Protein AF-A0A8J7J5Q5-F1 (afdb_monomer)

Structure (mmCIF, N/CA/C/O backbone):
data_AF-A0A8J7J5Q5-F1
#
_entry.id   AF-A0A8J7J5Q5-F1
#
loop_
_atom_site.group_PDB
_atom_site.id
_atom_site.type_symbol
_atom_site.label_atom_id
_atom_site.label_alt_id
_atom_site.label_comp_id
_atom_site.label_asym_id
_atom_site.label_entity_id
_atom_site.label_seq_id
_atom_site.pdbx_PDB_ins_code
_atom_site.Cartn_x
_atom_site.Cartn_y
_atom_site.Cartn_z
_atom_site.occupancy
_atom_site.B_iso_or_equiv
_atom_site.auth_seq_id
_atom_site.auth_comp_id
_atom_site.auth_asym_id
_atom_site.auth_atom_id
_atom_site.pdbx_PDB_model_num
ATOM 1 N N . MET A 1 1 ? 22.802 0.742 -19.203 1.00 22.89 1 MET A N 1
ATOM 2 C CA . MET A 1 1 ? 22.905 -0.016 -20.471 1.00 22.89 1 MET A CA 1
ATOM 3 C C . MET A 1 1 ? 21.677 -0.913 -20.522 1.00 22.89 1 MET A C 1
ATOM 5 O O . MET A 1 1 ? 21.665 -1.915 -19.830 1.00 22.89 1 MET A O 1
ATOM 9 N N . ALA A 1 2 ? 20.599 -0.497 -21.191 1.00 24.12 2 ALA A N 1
ATOM 10 C CA . ALA A 1 2 ? 19.350 -1.263 -21.191 1.00 24.12 2 ALA A CA 1
ATOM 11 C C . ALA A 1 2 ? 19.408 -2.356 -22.270 1.00 24.12 2 ALA A C 1
ATOM 13 O O . ALA A 1 2 ? 19.561 -2.054 -23.455 1.00 24.12 2 ALA A O 1
ATOM 14 N N . THR A 1 3 ? 19.322 -3.622 -21.865 1.00 24.23 3 THR A N 1
ATOM 15 C CA . THR A 1 3 ? 19.151 -4.762 -22.774 1.00 24.23 3 THR A CA 1
ATOM 16 C C . THR A 1 3 ? 17.665 -4.988 -23.032 1.00 24.23 3 THR A C 1
ATOM 18 O O . THR A 1 3 ? 16.901 -5.217 -22.104 1.00 24.23 3 THR A O 1
ATOM 21 N N . LEU A 1 4 ? 17.258 -4.915 -24.301 1.00 33.97 4 LEU A N 1
ATOM 22 C CA . LEU A 1 4 ? 15.885 -5.172 -24.742 1.00 33.97 4 LEU A CA 1
ATOM 23 C C . LEU A 1 4 ? 15.608 -6.682 -24.807 1.00 33.97 4 LEU A C 1
ATOM 25 O O . LEU A 1 4 ? 16.357 -7.417 -25.455 1.00 33.97 4 LEU A O 1
ATOM 29 N N . ASP A 1 5 ? 14.507 -7.119 -24.191 1.00 33.19 5 ASP A N 1
ATOM 30 C CA . ASP A 1 5 ? 13.990 -8.488 -24.278 1.00 33.19 5 ASP A CA 1
ATOM 31 C C . ASP A 1 5 ? 13.453 -8.793 -25.700 1.00 33.19 5 ASP A C 1
ATOM 33 O O . ASP A 1 5 ? 12.502 -8.143 -26.166 1.00 33.19 5 ASP A O 1
ATOM 37 N N . PRO A 1 6 ? 14.008 -9.805 -26.400 1.00 34.19 6 PRO A N 1
ATOM 38 C CA . PRO A 1 6 ? 13.520 -10.268 -27.698 1.00 34.19 6 PRO A CA 1
ATOM 39 C C . PRO A 1 6 ? 12.077 -10.807 -27.699 1.00 34.19 6 PRO A C 1
ATOM 41 O O . PRO A 1 6 ? 11.520 -11.011 -28.783 1.00 34.19 6 PRO A O 1
ATOM 44 N N . ALA A 1 7 ? 11.471 -11.080 -26.537 1.00 31.03 7 ALA A N 1
ATOM 45 C CA . ALA A 1 7 ? 10.138 -11.675 -26.432 1.00 31.03 7 ALA A CA 1
ATOM 46 C C . ALA A 1 7 ? 8.978 -10.664 -26.544 1.00 31.03 7 ALA A C 1
ATOM 48 O O . ALA A 1 7 ? 7.836 -11.073 -26.757 1.00 31.03 7 ALA A O 1
ATOM 49 N N . SER A 1 8 ? 9.248 -9.354 -26.494 1.00 36.88 8 SER A N 1
ATOM 50 C CA . SER A 1 8 ? 8.214 -8.300 -26.465 1.00 36.88 8 SER A CA 1
ATOM 51 C C . SER A 1 8 ? 7.492 -8.029 -27.798 1.00 36.88 8 SER A C 1
ATOM 53 O O . SER A 1 8 ? 6.624 -7.165 -27.870 1.00 36.88 8 SER A O 1
ATOM 55 N N . GLY A 1 9 ? 7.807 -8.741 -28.885 1.00 33.00 9 GLY A N 1
ATOM 56 C CA . GLY A 1 9 ? 7.100 -8.588 -30.166 1.00 33.00 9 GLY A CA 1
ATOM 57 C C . GLY A 1 9 ? 7.318 -7.246 -30.890 1.00 33.00 9 GLY A C 1
ATOM 58 O O . GLY A 1 9 ? 6.876 -7.104 -32.033 1.00 33.00 9 GLY A O 1
ATOM 59 N N . HIS A 1 10 ? 8.051 -6.297 -30.302 1.00 36.88 10 HIS A N 1
ATOM 60 C CA . HIS A 1 10 ? 8.479 -5.068 -30.964 1.00 36.88 10 HIS A CA 1
ATOM 61 C C . HIS A 1 10 ? 9.652 -5.364 -31.910 1.00 36.88 10 HIS A C 1
ATOM 63 O O . HIS A 1 10 ? 10.745 -5.742 -31.497 1.00 36.88 10 HIS A O 1
ATOM 69 N N . ARG A 1 11 ? 9.409 -5.238 -33.221 1.00 39.69 11 ARG A N 1
ATOM 70 C CA . ARG A 1 11 ? 10.346 -5.629 -34.294 1.00 39.69 11 ARG A CA 1
ATOM 71 C C . ARG A 1 11 ? 11.201 -4.481 -34.841 1.00 39.69 11 ARG A C 1
ATOM 73 O O . ARG A 1 11 ? 11.597 -4.545 -36.004 1.00 39.69 11 ARG A O 1
ATOM 80 N N . GLY A 1 12 ? 11.502 -3.462 -34.040 1.00 38.91 12 GLY A N 1
ATOM 81 C CA . GLY A 1 12 ? 12.433 -2.415 -34.454 1.00 38.91 12 GLY A CA 1
ATOM 82 C C . GLY A 1 12 ? 12.690 -1.316 -33.427 1.00 38.91 12 GLY A C 1
ATOM 83 O O . GLY A 1 12 ? 11.961 -1.190 -32.446 1.00 38.91 12 GLY A O 1
ATOM 84 N N . ILE A 1 13 ? 13.748 -0.541 -33.673 1.00 43.88 13 ILE A N 1
ATOM 85 C CA . ILE A 1 13 ? 14.070 0.709 -32.971 1.00 43.88 13 ILE A CA 1
ATOM 86 C C . ILE A 1 13 ? 13.679 1.858 -33.897 1.00 43.88 13 ILE A C 1
ATOM 88 O O . ILE A 1 13 ? 14.229 1.964 -34.989 1.00 43.88 13 ILE A O 1
ATOM 92 N N . ASP A 1 14 ? 12.767 2.725 -33.474 1.00 41.66 14 ASP A N 1
ATOM 93 C CA . ASP A 1 14 ? 12.466 3.956 -34.204 1.00 41.66 14 ASP A CA 1
ATOM 94 C C . ASP A 1 14 ? 13.457 5.051 -33.785 1.00 41.66 14 ASP A C 1
ATOM 96 O O . ASP A 1 14 ? 13.492 5.461 -32.624 1.00 41.66 14 ASP A O 1
ATOM 100 N N . LEU A 1 15 ? 14.283 5.512 -34.727 1.00 46.00 15 LEU A N 1
ATOM 101 C CA . LEU A 1 15 ? 15.181 6.653 -34.553 1.00 46.00 15 LEU A CA 1
ATOM 102 C C . LEU A 1 15 ? 14.530 7.918 -35.122 1.00 46.00 15 LEU A C 1
ATOM 104 O O . LEU A 1 15 ? 14.090 7.954 -36.277 1.00 46.00 15 LEU A O 1
ATOM 108 N N . LEU A 1 16 ? 14.493 8.976 -34.313 1.00 41.28 16 LEU A 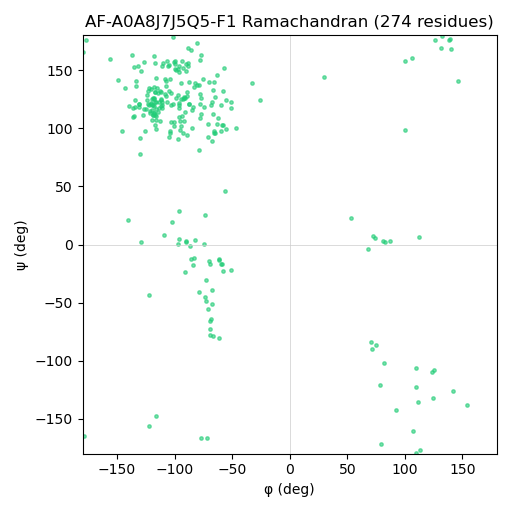N 1
ATOM 109 C CA . LEU A 1 16 ? 14.003 10.296 -34.697 1.00 41.28 16 LEU A CA 1
ATOM 110 C C . LEU A 1 16 ? 15.165 11.294 -34.681 1.00 41.28 16 LEU A C 1
ATOM 112 O O . LEU A 1 16 ? 15.759 11.543 -33.638 1.00 41.28 16 LEU A O 1
ATOM 116 N N . PHE A 1 17 ? 15.478 11.863 -35.846 1.00 43.94 17 PHE A N 1
ATOM 117 C CA . PHE A 1 17 ? 16.541 12.856 -36.005 1.00 43.94 17 PHE A CA 1
ATOM 118 C C . PHE A 1 17 ? 15.998 14.268 -35.752 1.00 43.94 17 PHE A C 1
ATOM 120 O O . PHE A 1 17 ? 15.077 14.719 -36.449 1.00 43.94 17 PHE A O 1
ATOM 127 N N . LEU A 1 18 ? 16.573 14.964 -34.770 1.00 39.50 18 LEU A N 1
ATOM 128 C CA . LEU A 1 18 ? 16.289 16.366 -34.460 1.00 39.50 18 LEU A CA 1
ATOM 129 C C . LEU A 1 18 ? 17.494 17.256 -34.796 1.00 39.50 18 LEU A C 1
ATOM 131 O O . LEU A 1 18 ? 18.632 16.792 -34.797 1.00 39.50 18 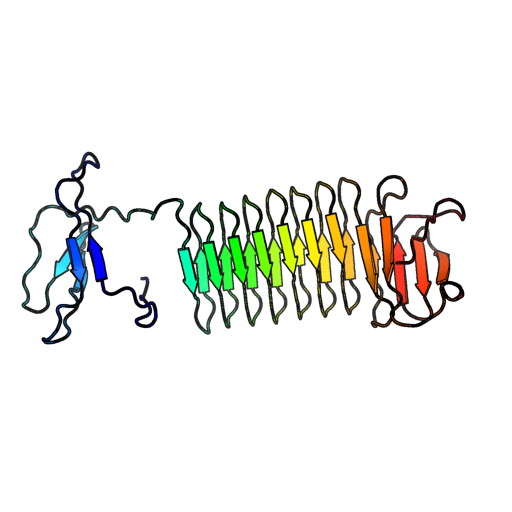LEU A O 1
ATOM 135 N N . GLY A 1 19 ? 17.230 18.528 -35.093 1.00 33.44 19 GLY A N 1
ATOM 136 C CA . GLY A 1 19 ? 18.247 19.573 -35.198 1.00 33.44 19 GLY A CA 1
ATOM 137 C C . GLY A 1 19 ? 18.637 20.101 -33.818 1.00 33.44 19 GLY A C 1
ATOM 138 O O . GLY A 1 19 ? 17.996 19.772 -32.821 1.00 33.44 19 GLY A O 1
ATOM 139 N N . GLU A 1 20 ? 19.659 20.958 -33.758 1.00 37.31 20 GLU A N 1
ATOM 140 C CA . GLU A 1 20 ? 20.112 21.605 -32.508 1.00 37.31 20 GLU A CA 1
ATOM 141 C C . GLU A 1 20 ? 19.025 22.466 -31.832 1.00 37.31 20 GLU A C 1
ATOM 143 O O . GLU A 1 20 ? 19.130 22.807 -30.658 1.00 37.31 20 GLU A O 1
ATOM 148 N N . ASP A 1 21 ? 17.969 22.806 -32.570 1.00 40.88 21 ASP A N 1
ATOM 149 C CA . ASP A 1 21 ? 16.778 23.529 -32.126 1.00 40.88 21 ASP A CA 1
ATOM 150 C C . ASP A 1 21 ? 15.647 22.610 -31.620 1.00 40.88 21 ASP A C 1
ATOM 152 O O . ASP A 1 21 ? 14.562 23.087 -31.286 1.00 40.88 21 ASP A O 1
ATOM 156 N N . GLY A 1 22 ? 15.869 21.292 -31.591 1.00 37.94 22 GLY A N 1
ATOM 157 C CA . GLY A 1 22 ? 14.860 20.294 -31.235 1.00 37.94 22 GLY A CA 1
ATOM 158 C C . GLY A 1 22 ? 13.800 20.065 -32.320 1.00 37.94 22 GLY A C 1
ATOM 159 O O . GLY A 1 22 ? 12.844 19.319 -32.099 1.00 37.94 22 GLY A O 1
ATOM 160 N N . VAL A 1 23 ? 13.942 20.674 -33.504 1.00 39.66 23 VAL A N 1
ATOM 161 C CA . VAL A 1 23 ? 12.995 20.506 -34.612 1.00 39.66 23 VAL A CA 1
ATOM 162 C C . VAL A 1 23 ? 13.324 19.235 -35.382 1.00 39.66 23 VAL A C 1
ATOM 164 O O . VAL A 1 23 ? 14.476 18.951 -35.699 1.00 39.66 23 VAL A O 1
ATOM 167 N N . ARG A 1 24 ? 12.293 18.457 -35.718 1.00 42.03 24 ARG A N 1
ATOM 168 C CA . ARG A 1 24 ? 12.410 17.234 -36.517 1.00 42.03 24 ARG A CA 1
ATOM 169 C C . ARG A 1 24 ? 12.995 17.530 -37.897 1.00 42.03 24 ARG A C 1
ATOM 171 O O . ARG A 1 24 ? 12.368 18.220 -38.696 1.00 42.03 24 ARG A O 1
ATOM 178 N N . GLN A 1 25 ? 14.136 16.917 -38.200 1.00 40.53 25 GLN A N 1
ATOM 179 C CA . GLN A 1 25 ? 14.860 17.127 -39.460 1.00 40.53 25 GLN A CA 1
ATOM 180 C C . GLN A 1 25 ? 14.560 16.059 -40.521 1.00 40.53 25 GLN A C 1
ATOM 182 O O . GLN A 1 25 ? 15.088 16.111 -41.628 1.00 40.53 25 GLN A O 1
ATOM 187 N N . GLY A 1 26 ? 13.696 15.083 -40.228 1.00 43.06 26 GLY A N 1
ATOM 188 C CA . GLY A 1 26 ? 13.361 14.049 -41.203 1.00 43.06 26 GLY A CA 1
ATOM 189 C C . GLY A 1 26 ? 12.313 13.038 -40.744 1.00 43.06 26 GLY A C 1
ATOM 190 O O . GLY A 1 26 ? 11.835 13.098 -39.608 1.00 43.06 26 GLY A O 1
ATOM 191 N N . PRO A 1 27 ? 11.910 12.108 -41.631 1.00 34.31 27 PRO A N 1
ATOM 192 C CA . PRO A 1 27 ? 11.012 11.013 -41.282 1.00 34.31 27 PRO A CA 1
ATOM 193 C C . PRO A 1 27 ? 11.572 10.166 -40.124 1.00 34.31 27 PRO A C 1
ATOM 195 O O . PRO A 1 27 ? 12.784 10.083 -39.950 1.00 34.31 27 PRO A O 1
ATOM 198 N N . VAL A 1 28 ? 10.687 9.538 -39.336 1.00 39.25 28 VAL A N 1
ATOM 199 C CA . VAL A 1 28 ? 11.111 8.547 -38.328 1.00 39.25 28 VAL A CA 1
ATOM 200 C C . VAL A 1 28 ? 11.714 7.372 -39.092 1.00 39.25 28 VAL A C 1
ATOM 202 O O . VAL A 1 28 ? 11.075 6.868 -40.020 1.00 39.25 28 VAL A O 1
ATOM 205 N N . GLN A 1 29 ? 12.931 6.964 -38.742 1.00 43.09 29 GLN A N 1
ATOM 206 C CA . GLN A 1 29 ? 13.553 5.782 -39.326 1.00 43.09 29 GLN A CA 1
ATOM 207 C C . GLN A 1 29 ? 13.321 4.588 -38.414 1.00 43.09 29 GLN A C 1
ATOM 209 O O . GLN A 1 29 ? 13.902 4.496 -37.337 1.00 43.09 29 GLN A O 1
ATOM 214 N N . SER A 1 30 ? 12.487 3.661 -38.872 1.00 38.53 30 SER A N 1
ATOM 215 C CA . SER A 1 30 ? 12.325 2.366 -38.232 1.00 38.53 30 SER A CA 1
ATOM 216 C C . SER A 1 30 ? 13.500 1.464 -38.598 1.00 38.53 30 SER A C 1
ATOM 218 O O . SER A 1 30 ? 13.628 0.983 -39.725 1.00 38.53 30 SER A O 1
ATOM 220 N N . ILE A 1 31 ? 14.378 1.202 -37.634 1.00 45.47 31 ILE A N 1
ATOM 221 C CA . ILE A 1 31 ? 15.359 0.122 -37.726 1.00 45.47 31 ILE A CA 1
ATOM 222 C C . ILE A 1 31 ? 14.617 -1.171 -37.405 1.00 45.47 31 ILE A C 1
ATOM 224 O O . ILE A 1 31 ? 14.620 -1.650 -36.273 1.00 45.47 31 ILE A O 1
ATOM 228 N N . GLY A 1 32 ? 13.918 -1.699 -38.408 1.00 36.19 32 GLY A N 1
ATOM 229 C CA . GLY A 1 32 ? 13.239 -2.986 -38.347 1.00 36.19 32 GLY A CA 1
ATOM 230 C C . GLY A 1 32 ? 14.074 -4.120 -38.936 1.00 36.19 32 GLY A C 1
ATOM 231 O O . GLY A 1 32 ? 14.831 -3.930 -39.889 1.00 36.19 32 GLY A O 1
ATOM 232 N N . ALA A 1 33 ? 13.908 -5.329 -38.395 1.00 38.28 33 ALA A N 1
ATOM 233 C CA . ALA A 1 33 ? 14.487 -6.539 -38.972 1.00 38.28 33 ALA A CA 1
ATOM 234 C C . ALA A 1 33 ? 13.918 -6.778 -40.383 1.00 38.28 33 ALA A C 1
ATOM 236 O O . ALA A 1 33 ? 12.755 -7.159 -40.539 1.00 38.28 33 ALA A O 1
ATOM 237 N N . GLY A 1 34 ? 14.740 -6.574 -41.415 1.00 33.84 34 GLY A N 1
ATOM 238 C CA . GLY A 1 34 ? 14.409 -6.972 -42.780 1.00 33.84 34 GLY A CA 1
ATOM 239 C C . GLY A 1 34 ? 14.130 -8.475 -42.846 1.00 33.84 34 GLY A C 1
ATOM 240 O O . GLY A 1 34 ? 14.872 -9.290 -42.294 1.00 33.84 34 GLY A O 1
ATOM 241 N N . ALA A 1 35 ? 13.032 -8.855 -43.497 1.00 35.34 35 ALA A N 1
ATOM 242 C CA . ALA A 1 35 ? 12.675 -10.250 -43.701 1.00 35.34 35 ALA A CA 1
ATOM 243 C C . ALA A 1 35 ? 13.706 -10.931 -44.621 1.00 35.34 35 ALA A C 1
ATOM 245 O O . ALA A 1 35 ? 13.622 -10.833 -45.840 1.00 35.34 35 ALA A O 1
ATOM 246 N N . GLY A 1 36 ? 14.662 -11.640 -44.018 1.00 39.41 36 GLY A N 1
ATOM 247 C CA . GLY A 1 36 ? 15.577 -12.550 -44.708 1.00 39.41 36 GLY A CA 1
ATOM 248 C C . GLY A 1 36 ? 16.960 -11.960 -44.986 1.00 39.41 36 GLY A C 1
ATOM 249 O O . GLY A 1 36 ? 17.171 -11.284 -45.984 1.00 39.41 36 GLY A O 1
ATOM 250 N N . GLY A 1 37 ? 17.928 -12.285 -44.129 1.00 33.66 37 GLY A N 1
ATOM 251 C CA . GLY A 1 37 ? 19.346 -11.963 -44.321 1.00 33.66 37 GLY A CA 1
ATOM 252 C C . GLY A 1 37 ? 20.038 -11.677 -42.991 1.00 33.66 37 GLY A C 1
ATOM 253 O O . GLY A 1 37 ? 19.419 -11.125 -42.095 1.00 33.66 37 GLY A O 1
ATOM 254 N N . SER A 1 38 ? 21.282 -12.140 -42.850 1.00 37.72 38 SER A N 1
ATOM 255 C CA . SER A 1 38 ? 22.125 -12.173 -41.641 1.00 37.72 38 SER A CA 1
ATOM 256 C C . SER A 1 38 ? 21.833 -11.111 -40.565 1.00 37.72 38 SER A C 1
ATOM 258 O O . SER A 1 38 ? 21.866 -9.912 -40.824 1.00 37.72 38 SER A O 1
ATOM 260 N N . ARG A 1 39 ? 21.581 -11.580 -39.334 1.00 43.44 39 ARG A N 1
ATOM 261 C CA . ARG A 1 39 ? 21.299 -10.758 -38.149 1.00 43.44 39 ARG A CA 1
ATOM 262 C C . ARG A 1 39 ? 22.535 -9.962 -37.756 1.00 43.44 39 ARG A C 1
ATOM 264 O O . ARG A 1 39 ? 23.509 -10.536 -37.278 1.00 43.44 39 ARG A O 1
ATOM 271 N N . SER A 1 40 ? 22.445 -8.657 -37.915 1.00 45.50 40 SER A N 1
ATOM 272 C CA . SER A 1 40 ? 23.531 -7.741 -37.638 1.00 45.50 40 SER A CA 1
ATOM 273 C C . SER A 1 40 ? 22.941 -6.451 -37.094 1.00 45.50 40 SER A C 1
ATOM 275 O O . SER A 1 40 ? 22.427 -5.631 -37.851 1.00 45.50 40 SER A O 1
ATOM 277 N N . PHE A 1 41 ? 22.941 -6.311 -35.771 1.00 46.41 41 PHE A N 1
ATOM 278 C CA . PHE A 1 41 ? 22.526 -5.073 -35.122 1.00 46.41 41 PHE A CA 1
ATOM 279 C C . PHE A 1 41 ? 23.679 -4.067 -35.213 1.00 46.41 41 PHE A C 1
ATOM 281 O O . PHE A 1 41 ? 24.829 -4.471 -35.021 1.00 46.41 41 PHE A O 1
ATOM 288 N N . PRO A 1 42 ? 23.418 -2.789 -35.524 1.00 51.31 42 PRO A N 1
ATOM 289 C CA . PRO A 1 42 ? 24.457 -1.778 -35.433 1.00 51.31 42 PRO A CA 1
ATOM 290 C C . PRO A 1 42 ? 24.923 -1.628 -33.978 1.00 51.31 42 PRO A C 1
ATOM 292 O O . PRO A 1 42 ? 24.128 -1.754 -33.044 1.00 51.31 42 PRO A O 1
ATOM 295 N N . THR A 1 43 ? 26.207 -1.342 -33.788 1.00 50.81 43 THR A N 1
ATOM 296 C CA . THR A 1 43 ? 26.782 -1.053 -32.471 1.00 50.81 43 THR A CA 1
ATOM 297 C C . THR A 1 43 ? 26.740 0.452 -32.235 1.00 50.81 43 THR A C 1
ATOM 299 O O . THR A 1 43 ? 27.234 1.218 -33.064 1.00 50.81 43 THR A O 1
ATOM 302 N N . LEU A 1 44 ? 26.163 0.871 -31.108 1.00 52.31 44 LEU A N 1
ATOM 303 C CA . LEU A 1 44 ? 26.208 2.250 -30.628 1.00 52.31 44 LEU A CA 1
ATOM 304 C C . LEU A 1 44 ? 27.372 2.391 -29.641 1.00 52.31 44 LEU A C 1
ATOM 306 O O . LEU A 1 44 ? 27.445 1.633 -28.674 1.00 52.31 44 LEU A O 1
ATOM 310 N N . ALA A 1 45 ? 28.276 3.337 -29.883 1.00 50.16 45 ALA A N 1
ATOM 311 C CA . ALA A 1 45 ? 29.410 3.619 -29.005 1.00 50.16 45 ALA A CA 1
ATOM 312 C C . ALA A 1 45 ? 29.551 5.124 -28.766 1.00 50.16 45 ALA A C 1
ATOM 314 O O . ALA A 1 45 ? 29.380 5.916 -29.689 1.00 50.16 45 ALA A O 1
ATOM 315 N N . GLU A 1 46 ? 29.889 5.513 -27.541 1.00 46.75 46 GLU A N 1
ATOM 316 C CA . GLU A 1 46 ? 30.231 6.892 -27.191 1.00 46.75 46 GLU A CA 1
ATOM 317 C C . GLU A 1 46 ? 31.743 7.103 -27.376 1.00 46.75 46 GLU A C 1
ATOM 319 O O . GLU A 1 46 ? 32.560 6.308 -26.901 1.00 46.75 46 GLU A O 1
ATOM 324 N N . ARG A 1 47 ? 32.129 8.144 -28.118 1.00 56.94 47 ARG A N 1
ATOM 325 C CA . ARG A 1 47 ? 33.523 8.577 -28.275 1.00 56.94 47 ARG A CA 1
ATOM 326 C C . ARG A 1 47 ? 33.976 9.331 -27.021 1.00 56.94 47 ARG A C 1
ATOM 328 O O . ARG A 1 47 ? 33.176 9.825 -26.238 1.00 56.94 47 ARG A O 1
ATOM 335 N N . ALA A 1 48 ? 35.290 9.476 -26.855 1.00 47.34 48 ALA A N 1
ATOM 336 C CA . ALA A 1 48 ? 35.883 10.190 -25.717 1.00 47.34 48 ALA A CA 1
ATOM 337 C C . ALA A 1 48 ? 35.495 11.684 -25.627 1.00 47.34 48 ALA A C 1
ATOM 339 O O . ALA A 1 48 ? 35.763 12.323 -24.613 1.00 47.34 48 ALA A O 1
ATOM 340 N N . ASP A 1 49 ? 34.897 12.241 -26.682 1.00 52.19 49 ASP A N 1
ATOM 341 C CA . ASP A 1 49 ? 34.374 13.607 -26.759 1.00 52.19 49 ASP A CA 1
ATOM 342 C C . ASP A 1 49 ? 32.861 13.704 -26.461 1.00 52.19 49 ASP A C 1
ATOM 344 O O . ASP A 1 49 ? 32.290 14.787 -26.575 1.00 52.19 49 ASP A O 1
ATOM 348 N N . GLY A 1 50 ? 32.216 12.595 -26.079 1.00 42.75 50 GLY A N 1
ATOM 349 C CA . GLY A 1 50 ? 30.785 12.521 -25.770 1.00 42.75 50 GLY A CA 1
ATOM 350 C C . GLY A 1 50 ? 29.874 12.355 -26.990 1.00 42.75 50 GLY A C 1
ATOM 351 O O . GLY A 1 50 ? 28.653 12.324 -26.839 1.00 42.75 50 GLY A O 1
ATOM 352 N N . THR A 1 51 ? 30.418 12.243 -28.209 1.00 52.50 51 THR A N 1
ATOM 353 C CA . THR A 1 51 ? 29.597 11.978 -29.401 1.00 52.50 51 THR A CA 1
ATOM 354 C C . THR A 1 51 ? 29.238 10.500 -29.532 1.00 52.50 51 THR A C 1
ATOM 356 O O . THR A 1 51 ? 30.071 9.611 -29.348 1.00 52.50 51 THR A O 1
ATOM 359 N N . LEU A 1 52 ? 27.984 10.226 -29.891 1.00 51.91 52 LEU A N 1
ATOM 360 C CA . LEU A 1 52 ? 27.488 8.875 -30.139 1.00 51.91 52 LEU A CA 1
ATOM 361 C C . LEU A 1 52 ? 27.682 8.486 -31.608 1.00 51.91 52 LEU A C 1
ATOM 363 O O . LEU A 1 52 ? 27.315 9.225 -32.519 1.00 51.91 52 LEU A O 1
ATOM 367 N N . VAL A 1 53 ? 28.241 7.297 -31.832 1.00 57.81 53 VAL A N 1
ATOM 368 C CA . VAL A 1 53 ? 28.570 6.751 -33.151 1.00 57.81 53 VAL A CA 1
ATOM 369 C C . VAL A 1 53 ? 27.804 5.463 -33.375 1.00 57.81 53 VAL A C 1
ATOM 371 O O . VAL A 1 53 ? 27.921 4.513 -32.597 1.00 57.81 53 VAL A O 1
ATOM 374 N N . LEU A 1 54 ? 27.065 5.415 -34.480 1.00 57.69 54 LEU A N 1
ATOM 375 C CA . LEU A 1 54 ? 26.398 4.208 -34.944 1.00 57.69 54 LEU A CA 1
ATOM 376 C C . LEU A 1 54 ? 27.274 3.514 -35.998 1.00 57.69 54 LEU A C 1
ATOM 378 O O . LEU A 1 54 ? 27.541 4.087 -37.056 1.0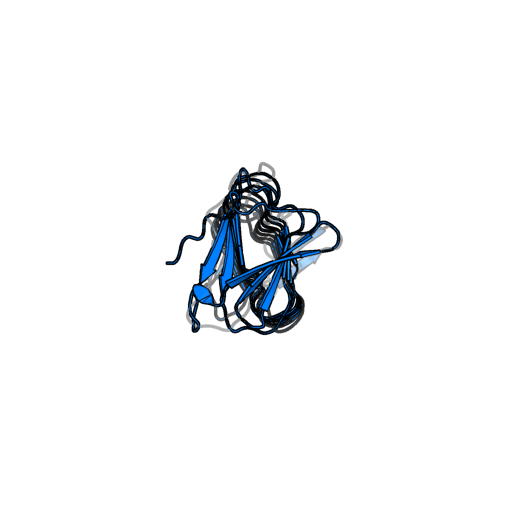0 57.69 54 LEU A O 1
ATOM 382 N N . THR A 1 55 ? 27.716 2.288 -35.710 1.00 57.53 55 THR A N 1
ATOM 383 C CA . THR A 1 55 ? 28.524 1.471 -36.632 1.00 57.53 55 THR A CA 1
ATOM 384 C C . THR A 1 55 ? 27.711 0.283 -37.126 1.00 57.53 55 THR A C 1
ATOM 386 O O . THR A 1 55 ? 27.280 -0.554 -36.331 1.00 57.53 55 THR A O 1
ATOM 389 N N . TYR A 1 56 ? 27.511 0.185 -38.437 1.00 58.88 56 TYR A N 1
ATOM 390 C CA . TYR A 1 56 ? 26.886 -0.975 -39.066 1.00 58.88 56 TYR A CA 1
ATOM 391 C C . TYR A 1 56 ? 27.884 -2.131 -39.170 1.00 58.88 56 TYR A C 1
ATOM 393 O O . TYR A 1 56 ? 29.100 -1.954 -39.138 1.00 58.88 56 TYR A O 1
ATOM 401 N N . THR A 1 57 ? 27.383 -3.356 -39.314 1.00 51.78 57 THR A N 1
ATOM 402 C CA . THR A 1 57 ? 28.247 -4.549 -39.338 1.00 51.78 57 THR A CA 1
ATOM 403 C C . THR A 1 57 ? 29.117 -4.683 -40.580 1.00 51.78 57 THR A C 1
ATOM 405 O O . THR A 1 57 ? 30.034 -5.497 -40.589 1.00 51.78 57 THR A O 1
ATOM 408 N N . ASP A 1 58 ? 28.833 -3.916 -41.629 1.00 58.16 58 ASP A N 1
ATOM 409 C CA . ASP A 1 58 ? 29.721 -3.773 -42.785 1.00 58.16 58 ASP A CA 1
ATOM 410 C C . ASP A 1 58 ? 30.850 -2.750 -42.543 1.00 58.16 58 ASP A C 1
ATOM 412 O O . ASP A 1 58 ? 31.655 -2.492 -43.436 1.00 58.16 58 ASP A O 1
ATOM 416 N N . GLY A 1 59 ? 30.932 -2.191 -41.329 1.00 51.84 59 GLY A N 1
ATOM 417 C CA . GLY A 1 59 ? 31.919 -1.195 -40.928 1.00 51.84 59 GLY A CA 1
ATOM 418 C C . GLY A 1 59 ? 31.572 0.226 -41.362 1.00 51.84 59 GLY A C 1
ATOM 419 O O . GLY A 1 59 ? 32.369 1.132 -41.117 1.00 51.84 59 GLY A O 1
ATOM 420 N N . THR A 1 60 ? 30.415 0.449 -41.993 1.00 56.19 60 THR A N 1
ATOM 421 C CA . THR A 1 60 ? 29.968 1.805 -42.316 1.00 56.19 60 THR A CA 1
ATOM 422 C C . THR A 1 60 ? 29.580 2.550 -41.040 1.00 56.19 60 THR A C 1
ATOM 424 O O . THR A 1 60 ? 28.991 1.990 -40.113 1.00 56.19 60 THR A O 1
ATOM 427 N N . VAL A 1 61 ? 29.948 3.827 -40.978 1.00 56.19 61 VAL A N 1
ATOM 428 C CA . VAL A 1 61 ? 29.624 4.730 -39.871 1.00 56.19 61 VAL A CA 1
ATOM 429 C C . VAL A 1 61 ? 28.573 5.712 -40.375 1.00 56.19 61 VAL A C 1
ATOM 431 O O . VAL A 1 61 ? 28.741 6.283 -41.454 1.00 56.19 61 VAL A O 1
ATOM 434 N N . ALA A 1 62 ? 27.473 5.872 -39.635 1.00 54.38 62 ALA A N 1
ATOM 435 C CA . ALA A 1 62 ? 26.473 6.888 -39.957 1.00 54.38 62 ALA A CA 1
ATOM 436 C C . ALA A 1 62 ? 27.077 8.294 -39.763 1.00 54.38 62 ALA A C 1
ATOM 438 O O . ALA A 1 62 ? 27.744 8.534 -38.763 1.00 54.38 62 ALA A O 1
ATOM 439 N N . ASP A 1 63 ? 26.855 9.161 -40.754 1.00 49.59 63 ASP A N 1
ATOM 440 C CA . ASP A 1 63 ? 27.499 10.459 -41.022 1.00 49.59 63 ASP A CA 1
ATOM 441 C C . ASP A 1 63 ? 27.949 11.296 -39.803 1.00 49.59 63 ASP A C 1
ATOM 443 O O . ASP A 1 63 ? 27.217 11.455 -38.828 1.00 49.59 63 ASP A O 1
ATOM 447 N N . GLU A 1 64 ? 29.135 11.909 -39.919 1.00 43.94 64 GLU A N 1
ATOM 448 C CA . GLU A 1 64 ? 29.913 12.591 -38.863 1.00 43.94 64 GLU A CA 1
ATOM 449 C C . GLU A 1 64 ? 29.364 13.960 -38.398 1.00 43.94 64 GLU A C 1
ATOM 451 O O . GLU A 1 64 ? 30.108 14.805 -37.894 1.00 43.94 64 GLU A O 1
ATOM 456 N N . ASN A 1 65 ? 28.062 14.207 -38.538 1.00 41.34 65 ASN A N 1
ATOM 457 C CA . ASN A 1 65 ? 27.435 15.294 -37.786 1.00 41.34 65 ASN A CA 1
ATOM 458 C C . ASN A 1 65 ? 27.268 14.838 -36.333 1.00 41.34 65 ASN A C 1
ATOM 460 O O . ASN A 1 65 ? 26.952 13.665 -36.130 1.00 41.34 65 ASN A O 1
ATOM 464 N N . PRO A 1 66 ? 27.453 15.707 -35.320 1.00 40.06 66 PRO A N 1
ATOM 465 C CA . PRO A 1 66 ? 27.199 15.332 -33.937 1.00 40.06 66 PRO A CA 1
ATOM 466 C C . PRO A 1 66 ? 25.732 14.917 -33.823 1.00 40.06 66 PRO A C 1
ATOM 468 O O . PRO A 1 66 ? 24.829 15.749 -33.750 1.00 40.06 66 PRO A O 1
ATOM 471 N N . LEU A 1 67 ? 25.491 13.608 -33.873 1.00 40.47 67 LEU A N 1
ATOM 472 C CA . LEU A 1 67 ? 24.203 13.013 -33.595 1.00 40.47 67 LEU A CA 1
ATOM 473 C C . LEU A 1 67 ? 23.943 13.313 -32.123 1.00 40.47 67 LEU A C 1
ATOM 475 O O . LEU A 1 67 ? 24.420 12.602 -31.240 1.00 40.47 67 LEU A O 1
ATOM 479 N N . GLN A 1 68 ? 23.205 14.387 -31.847 1.00 40.12 68 GLN A N 1
ATOM 480 C CA . GLN A 1 68 ? 22.510 14.491 -30.579 1.00 40.12 68 GLN A CA 1
ATOM 481 C C . GLN A 1 68 ? 21.467 13.380 -30.603 1.00 40.12 68 GLN A C 1
ATOM 483 O O . GLN A 1 68 ? 20.385 13.516 -31.175 1.00 40.12 68 GLN A O 1
ATOM 488 N N . VAL A 1 69 ? 21.815 12.238 -30.016 1.00 38.25 69 VAL A N 1
ATOM 489 C CA . VAL A 1 69 ? 20.799 11.314 -29.537 1.00 38.25 69 VAL A CA 1
ATOM 490 C C . VAL A 1 69 ? 20.137 12.053 -28.386 1.00 38.25 69 VAL A C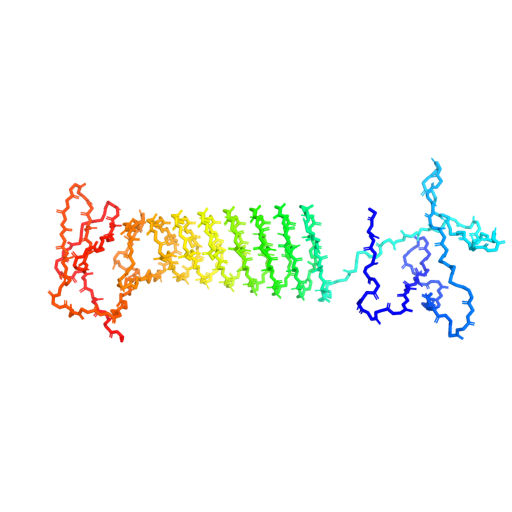 1
ATOM 492 O O . VAL A 1 69 ? 20.564 11.969 -27.238 1.00 38.25 69 VAL A O 1
ATOM 495 N N . ALA A 1 70 ? 19.107 12.832 -28.706 1.00 34.72 70 ALA A N 1
ATOM 496 C CA . ALA A 1 70 ? 18.079 13.091 -27.729 1.00 34.72 70 ALA A CA 1
ATOM 497 C C . ALA A 1 70 ? 17.547 11.703 -27.373 1.00 34.72 70 ALA A C 1
ATOM 499 O O . ALA A 1 70 ? 16.836 11.071 -28.161 1.00 34.72 70 ALA A O 1
ATOM 500 N N . PHE A 1 71 ? 17.953 11.187 -26.214 1.00 36.31 71 PHE A N 1
ATOM 501 C CA . PHE A 1 71 ? 17.104 10.250 -25.512 1.00 36.31 71 PHE A CA 1
ATOM 502 C C . PHE A 1 71 ? 15.801 11.017 -25.354 1.00 36.31 71 PHE A C 1
ATOM 504 O O . PHE A 1 71 ? 15.705 11.932 -24.541 1.00 36.31 71 PHE A O 1
ATOM 511 N N . PHE A 1 72 ? 14.835 10.743 -26.228 1.00 36.44 72 PHE A N 1
ATOM 512 C CA . PHE A 1 72 ? 13.469 11.086 -25.917 1.00 36.44 72 PHE A CA 1
ATOM 513 C C . PHE A 1 72 ? 13.223 10.332 -24.623 1.00 36.44 72 PHE A C 1
ATOM 515 O O . PHE A 1 72 ? 13.099 9.105 -24.645 1.00 36.44 72 PHE A O 1
ATOM 522 N N . GLU A 1 73 ? 13.247 11.050 -23.500 1.00 41.38 73 GLU A N 1
ATOM 523 C CA . GLU A 1 73 ? 12.448 10.678 -22.348 1.00 41.38 73 GLU A CA 1
ATOM 524 C C . GLU A 1 73 ? 11.083 10.401 -22.961 1.00 41.38 73 GLU A C 1
ATOM 526 O O . GLU A 1 73 ? 10.426 11.315 -23.469 1.00 41.38 73 GLU A O 1
ATOM 531 N N . ARG A 1 74 ? 10.769 9.117 -23.169 1.00 47.44 74 ARG A N 1
ATOM 532 C CA . ARG A 1 74 ? 9.523 8.739 -23.813 1.00 47.44 74 ARG A CA 1
ATOM 533 C C . ARG A 1 74 ? 8.468 9.240 -22.852 1.00 47.44 74 ARG A C 1
ATOM 535 O O . ARG A 1 74 ? 8.372 8.711 -21.757 1.00 47.44 74 ARG A O 1
ATOM 542 N N . THR A 1 75 ? 7.874 10.362 -23.256 1.00 49.53 75 THR A N 1
ATOM 543 C CA . THR A 1 75 ? 6.468 10.759 -23.241 1.00 49.53 75 THR A CA 1
ATOM 544 C C . THR A 1 75 ? 5.641 10.153 -22.123 1.00 49.53 75 THR A C 1
ATOM 546 O O . THR A 1 75 ? 5.780 8.976 -21.850 1.00 49.53 75 THR A O 1
ATOM 549 N N . ASP A 1 76 ? 4.693 10.920 -21.598 1.00 56.47 76 ASP A N 1
ATOM 550 C CA . ASP A 1 76 ? 3.617 10.527 -20.672 1.00 56.47 76 ASP A CA 1
ATOM 551 C C . ASP A 1 76 ? 2.711 9.370 -21.204 1.00 56.47 76 ASP A C 1
ATOM 553 O O . ASP A 1 76 ? 1.484 9.458 -21.211 1.00 56.47 76 ASP A O 1
ATOM 557 N N . ILE A 1 77 ? 3.292 8.300 -21.751 1.00 62.28 77 ILE A N 1
ATOM 558 C CA . ILE A 1 77 ? 2.656 7.134 -22.353 1.00 62.28 77 ILE A CA 1
ATOM 559 C C . ILE A 1 77 ? 2.826 5.953 -21.415 1.00 62.28 77 ILE A C 1
ATOM 561 O O . ILE A 1 77 ? 3.897 5.738 -20.865 1.00 62.28 77 ILE A O 1
ATOM 565 N N . ALA A 1 78 ? 1.773 5.153 -21.324 1.00 64.44 78 ALA A N 1
ATOM 566 C CA . ALA A 1 78 ? 1.791 3.865 -20.656 1.00 64.44 78 ALA A CA 1
ATOM 567 C C . ALA A 1 78 ? 2.894 2.946 -21.211 1.00 64.44 78 ALA A C 1
ATOM 569 O O . ALA A 1 78 ? 2.899 2.643 -22.412 1.00 64.44 78 ALA A O 1
ATOM 570 N N . ASN A 1 79 ? 3.777 2.449 -20.348 1.00 69.62 79 ASN A N 1
ATOM 571 C CA . ASN A 1 79 ? 4.794 1.454 -20.672 1.00 69.62 79 ASN A CA 1
ATOM 572 C C . ASN A 1 79 ? 4.594 0.168 -19.878 1.00 69.62 79 ASN A C 1
ATOM 574 O O . ASN A 1 79 ? 3.912 0.110 -18.861 1.00 69.62 79 ASN A O 1
ATOM 578 N N . LYS A 1 80 ? 5.236 -0.894 -20.365 1.00 84.00 80 LYS A N 1
ATOM 579 C CA . LYS A 1 80 ? 5.406 -2.133 -19.618 1.00 84.00 80 LYS A CA 1
ATOM 580 C C . LYS A 1 80 ? 6.889 -2.366 -19.361 1.00 84.00 80 LYS A C 1
ATOM 582 O O . LYS A 1 80 ? 7.636 -2.561 -20.321 1.00 84.00 80 LYS A O 1
ATOM 587 N N . LEU A 1 81 ? 7.287 -2.378 -18.095 1.00 78.44 81 LEU A N 1
ATOM 588 C CA . LEU A 1 81 ? 8.637 -2.712 -17.646 1.00 78.44 81 LEU A CA 1
ATOM 589 C C . LEU A 1 81 ? 8.613 -4.083 -16.965 1.00 78.44 81 LEU A C 1
ATOM 591 O O . LEU A 1 81 ? 7.640 -4.454 -16.307 1.00 78.44 81 LEU A O 1
ATOM 595 N N . VAL A 1 82 ? 9.666 -4.863 -17.185 1.00 83.31 82 VAL A N 1
ATOM 596 C CA . VAL A 1 82 ? 9.807 -6.217 -16.648 1.00 83.31 82 VAL A CA 1
ATOM 597 C C . VAL A 1 82 ? 11.253 -6.384 -16.198 1.00 83.31 82 VAL A C 1
ATOM 599 O O . VAL A 1 82 ? 12.157 -6.229 -17.023 1.00 83.31 82 VAL A O 1
ATOM 602 N N . GLY A 1 83 ? 11.438 -6.650 -14.910 1.00 78.31 83 GLY A N 1
ATOM 603 C CA . GLY A 1 83 ? 12.699 -6.998 -14.279 1.00 78.31 83 GLY A CA 1
ATOM 604 C C . GLY A 1 83 ? 13.103 -8.442 -14.554 1.00 78.31 83 GLY A C 1
ATOM 605 O O . GLY A 1 83 ? 12.600 -9.116 -15.463 1.00 78.31 83 GLY A O 1
ATOM 606 N N . SER A 1 84 ? 14.080 -8.898 -13.799 1.00 76.38 84 SER A N 1
ATOM 607 C CA . SER A 1 84 ? 14.809 -10.137 -13.980 1.00 76.38 84 SER A CA 1
ATOM 608 C C . SER A 1 84 ? 14.697 -11.004 -12.724 1.00 76.38 84 SER A C 1
ATOM 610 O O . SER A 1 84 ? 13.707 -10.955 -12.017 1.00 76.38 84 SER A O 1
ATOM 612 N N . SER A 1 85 ? 15.648 -11.907 -12.493 1.00 85.38 85 SER A N 1
ATOM 613 C CA . SER A 1 85 ? 15.665 -12.731 -11.275 1.00 85.38 85 SER A CA 1
ATOM 614 C C . SER A 1 85 ? 16.692 -12.229 -10.252 1.00 85.38 85 SER A C 1
ATOM 616 O O . SER A 1 85 ? 17.232 -13.014 -9.468 1.00 85.38 85 SER A O 1
ATOM 618 N N . VAL A 1 86 ? 17.111 -10.973 -10.382 1.00 84.94 86 VAL A N 1
ATOM 619 C CA . VAL A 1 86 ? 18.055 -10.284 -9.502 1.00 84.94 86 VAL A CA 1
ATOM 620 C C . VAL A 1 86 ? 17.528 -8.878 -9.255 1.00 84.94 86 VAL A C 1
ATOM 622 O O . VAL A 1 86 ? 16.734 -8.395 -10.041 1.00 84.94 86 VAL A O 1
ATOM 625 N N . ALA A 1 87 ? 18.045 -8.214 -8.220 1.00 77.69 87 ALA A N 1
ATOM 626 C CA . ALA A 1 87 ? 17.674 -6.840 -7.893 1.00 77.69 87 ALA A CA 1
ATOM 627 C C . ALA A 1 87 ? 17.766 -5.890 -9.102 1.00 77.69 87 ALA A C 1
ATOM 629 O O . ALA A 1 87 ? 18.849 -5.710 -9.677 1.00 77.69 87 ALA A O 1
ATOM 630 N N . ASP A 1 88 ? 16.646 -5.251 -9.417 1.00 80.88 88 ASP A N 1
ATOM 631 C CA . ASP A 1 88 ? 16.470 -4.294 -10.499 1.00 80.88 88 ASP A CA 1
ATOM 632 C C . ASP A 1 88 ? 16.090 -2.893 -9.980 1.00 80.88 88 ASP A C 1
ATOM 634 O O . ASP A 1 88 ? 15.563 -2.714 -8.884 1.00 80.88 88 ASP A O 1
ATOM 638 N N . ASP A 1 89 ? 16.377 -1.872 -10.790 1.00 90.19 89 ASP A N 1
ATOM 639 C CA . ASP A 1 89 ? 15.928 -0.488 -10.587 1.00 90.19 89 ASP A CA 1
ATOM 640 C C . ASP A 1 89 ? 15.021 -0.117 -11.767 1.00 90.19 89 ASP A C 1
ATOM 642 O O . ASP A 1 89 ? 15.480 0.074 -12.903 1.00 90.19 89 ASP A O 1
ATOM 646 N N . LEU A 1 90 ? 13.713 -0.118 -11.513 1.00 83.06 90 LEU A N 1
ATOM 647 C CA . LEU A 1 90 ? 12.656 0.003 -12.508 1.00 83.06 90 LEU A CA 1
ATOM 648 C C . LEU A 1 90 ? 11.877 1.294 -12.272 1.00 83.06 90 LEU A C 1
ATOM 650 O O . LEU A 1 90 ? 11.115 1.430 -11.320 1.00 83.06 90 LEU A O 1
ATOM 654 N N . THR A 1 91 ? 12.026 2.244 -13.186 1.00 89.88 91 THR A N 1
ATOM 655 C CA . THR A 1 91 ? 11.336 3.532 -13.104 1.00 89.88 91 THR A CA 1
ATOM 656 C C . THR A 1 91 ? 10.421 3.742 -14.308 1.00 89.88 91 THR A C 1
ATOM 658 O O . THR A 1 91 ? 10.873 3.677 -15.455 1.00 89.88 91 THR A O 1
ATOM 661 N N . GLY A 1 9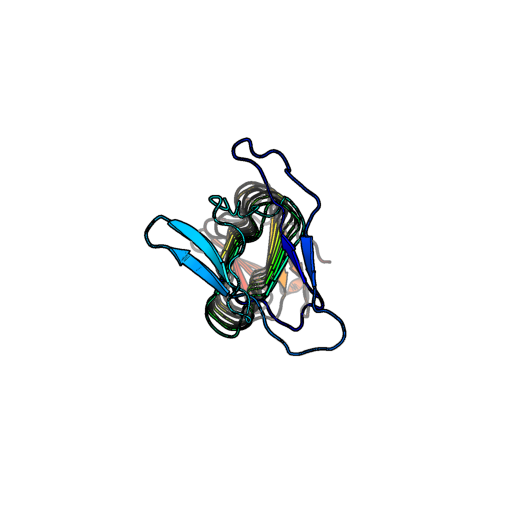2 ? 9.151 4.026 -14.033 1.00 86.19 92 GLY A N 1
ATOM 662 C CA . GLY A 1 92 ? 8.125 4.416 -14.988 1.00 86.19 92 GLY A CA 1
ATOM 663 C C . GLY A 1 92 ? 8.300 5.834 -15.538 1.00 86.19 92 GLY A C 1
ATOM 664 O O . GLY A 1 92 ? 9.346 6.493 -15.444 1.00 86.19 92 GLY A O 1
ATOM 665 N N . THR A 1 93 ? 7.248 6.309 -16.175 1.00 84.19 93 THR A N 1
ATOM 666 C CA . THR A 1 93 ? 7.143 7.600 -16.849 1.00 84.19 93 THR A CA 1
ATOM 667 C C . THR A 1 93 ? 6.090 8.448 -16.150 1.00 84.19 93 THR A C 1
ATOM 669 O O . THR A 1 93 ? 6.007 8.416 -14.939 1.00 84.19 93 THR A O 1
ATOM 672 N N . ALA A 1 94 ? 5.366 9.307 -16.861 1.00 86.62 94 ALA A N 1
ATOM 673 C CA . ALA A 1 94 ? 4.239 10.035 -16.281 1.00 86.62 94 ALA A CA 1
ATOM 674 C C . ALA A 1 94 ? 2.880 9.547 -16.816 1.00 86.62 94 ALA A C 1
ATOM 676 O O . ALA A 1 94 ? 1.867 10.223 -16.624 1.00 86.62 94 ALA A O 1
ATOM 677 N N . GLY A 1 95 ? 2.883 8.445 -17.572 1.00 86.69 95 GLY A N 1
ATOM 678 C CA . GLY A 1 95 ? 1.680 7.769 -18.046 1.00 86.69 95 GLY A CA 1
ATOM 679 C C . GLY A 1 95 ? 1.372 6.527 -17.210 1.00 86.69 95 GLY A C 1
ATOM 680 O O . GLY A 1 95 ? 2.131 6.176 -16.333 1.00 86.69 95 GLY A O 1
ATOM 681 N N . HIS A 1 96 ? 0.273 5.843 -17.532 1.00 89.44 96 HIS A N 1
ATOM 682 C CA . HIS A 1 96 ? -0.186 4.641 -16.820 1.00 89.44 96 HIS A CA 1
ATOM 683 C C . HIS A 1 96 ? 0.711 3.423 -17.074 1.00 89.44 96 HIS A C 1
ATOM 685 O O . HIS A 1 96 ? 0.522 2.692 -18.051 1.00 89.44 96 HIS A O 1
ATOM 691 N N . ASP A 1 97 ? 1.696 3.197 -16.226 1.00 87.38 97 ASP A N 1
ATOM 692 C CA . ASP A 1 97 ? 2.710 2.177 -16.393 1.00 87.38 97 ASP A CA 1
ATOM 693 C C . ASP A 1 97 ? 2.308 0.834 -15.763 1.00 87.38 97 ASP A C 1
ATOM 695 O O . ASP A 1 97 ? 1.463 0.705 -14.879 1.00 87.38 97 ASP A O 1
ATOM 699 N N . THR A 1 98 ? 2.896 -0.241 -16.276 1.00 91.62 98 THR A N 1
ATOM 700 C CA . THR A 1 98 ? 2.821 -1.572 -15.677 1.00 91.62 98 THR A CA 1
ATOM 701 C C . THR A 1 98 ? 4.232 -2.091 -15.460 1.00 91.62 98 THR A C 1
ATOM 703 O O . THR A 1 98 ? 4.952 -2.339 -16.428 1.00 91.62 98 THR A O 1
ATOM 706 N N . ILE A 1 99 ? 4.622 -2.308 -14.209 1.00 88.12 99 ILE A N 1
ATOM 707 C CA . ILE A 1 99 ? 5.979 -2.710 -13.837 1.00 88.12 99 ILE A CA 1
ATOM 708 C C . ILE A 1 99 ? 5.933 -4.019 -13.044 1.00 88.12 99 ILE A C 1
ATOM 710 O O . ILE A 1 99 ? 5.134 -4.168 -12.120 1.00 88.12 99 ILE A O 1
ATOM 714 N N . PHE A 1 100 ? 6.776 -4.979 -13.426 1.00 88.50 100 PHE A N 1
ATOM 715 C CA . PHE A 1 100 ? 6.962 -6.253 -12.725 1.00 88.50 100 PHE A CA 1
ATOM 716 C C . PHE A 1 100 ? 8.440 -6.414 -12.353 1.00 88.50 100 PHE A C 1
ATOM 718 O O . PHE A 1 100 ? 9.251 -6.420 -13.274 1.00 88.50 100 PHE A O 1
ATOM 725 N N . GLY A 1 101 ? 8.771 -6.560 -11.070 1.00 87.06 101 GLY A N 1
ATOM 726 C CA . GLY A 1 101 ? 10.127 -6.809 -10.563 1.00 87.06 101 GLY A CA 1
ATOM 727 C C . GLY A 1 101 ? 10.608 -8.237 -10.824 1.00 87.06 101 GLY A C 1
ATOM 728 O O . GLY A 1 101 ? 11.634 -8.423 -11.466 1.00 87.06 101 GLY A O 1
ATOM 729 N N . HIS A 1 102 ? 9.737 -9.218 -10.553 1.00 91.75 102 HIS A N 1
ATOM 730 C CA . HIS A 1 102 ? 10.001 -10.664 -10.579 1.00 91.75 102 HIS A CA 1
ATOM 731 C C . HIS A 1 102 ? 10.735 -11.161 -9.330 1.00 91.75 102 HIS A C 1
ATOM 733 O O . HIS A 1 102 ? 10.128 -11.101 -8.272 1.00 91.75 102 HIS A O 1
ATOM 739 N N . ASP A 1 103 ? 11.922 -11.760 -9.439 1.00 91.81 103 ASP A N 1
ATOM 740 C CA . ASP A 1 103 ? 12.658 -12.200 -8.248 1.00 91.81 103 ASP A CA 1
ATOM 741 C C . ASP A 1 103 ? 13.792 -11.201 -8.012 1.00 91.81 103 ASP A C 1
ATOM 743 O O . ASP A 1 103 ? 14.468 -10.820 -8.964 1.00 91.81 103 ASP A O 1
ATOM 747 N N . GLY A 1 104 ? 14.109 -10.877 -6.767 1.00 90.50 104 GLY A N 1
ATOM 748 C CA . GLY A 1 104 ? 15.123 -9.874 -6.467 1.00 90.50 104 GLY A CA 1
ATOM 749 C C . GLY A 1 104 ? 14.683 -8.984 -5.322 1.00 90.50 104 GLY A C 1
ATOM 750 O O . GLY A 1 104 ? 13.602 -9.135 -4.789 1.00 90.50 104 GLY A O 1
ATOM 751 N N . ASN A 1 105 ? 15.565 -8.085 -4.903 1.00 96.56 105 ASN A N 1
ATOM 752 C CA . ASN A 1 105 ? 15.162 -6.997 -4.020 1.00 96.56 105 ASN A CA 1
ATOM 753 C C . ASN A 1 105 ? 15.113 -5.752 -4.897 1.00 96.56 105 ASN A C 1
ATOM 755 O O . ASN A 1 105 ? 16.157 -5.131 -5.133 1.00 96.56 105 ASN A O 1
ATOM 759 N N . ASP A 1 106 ? 13.945 -5.459 -5.438 1.00 92.50 106 ASP A N 1
ATOM 760 C CA . ASP A 1 106 ? 13.767 -4.487 -6.502 1.00 92.50 106 ASP A CA 1
ATOM 761 C C . ASP A 1 106 ? 13.433 -3.101 -5.955 1.00 92.50 106 ASP A C 1
ATOM 763 O O . ASP A 1 106 ? 12.849 -2.931 -4.884 1.00 92.50 106 ASP A O 1
ATOM 767 N N . ILE A 1 107 ? 13.812 -2.076 -6.714 1.00 95.00 107 ILE A N 1
ATOM 768 C CA . ILE A 1 107 ? 13.377 -0.697 -6.503 1.00 95.00 107 ILE A CA 1
ATOM 769 C C . ILE A 1 107 ? 12.465 -0.335 -7.668 1.00 95.00 107 ILE A C 1
ATOM 771 O O . ILE A 1 107 ? 12.896 -0.327 -8.821 1.00 95.00 107 ILE A O 1
ATOM 775 N N . ILE A 1 108 ? 11.204 -0.032 -7.374 1.00 94.62 108 ILE A N 1
ATOM 776 C CA . ILE A 1 108 ? 10.170 0.241 -8.371 1.00 94.62 108 ILE A CA 1
ATOM 777 C C . ILE A 1 108 ? 9.549 1.616 -8.112 1.00 94.62 108 ILE A C 1
ATOM 779 O O . ILE A 1 108 ? 9.095 1.896 -7.007 1.00 94.62 108 ILE A O 1
ATOM 783 N N . SER A 1 109 ? 9.486 2.467 -9.138 1.00 97.19 109 SER A N 1
ATOM 784 C CA . SER A 1 109 ? 8.846 3.790 -9.073 1.00 97.19 109 SER A CA 1
ATOM 785 C C . SER A 1 109 ? 7.896 3.997 -10.254 1.00 97.19 109 SER A C 1
ATOM 787 O O . SER A 1 109 ? 8.344 3.944 -11.399 1.00 97.19 109 SER A O 1
ATOM 789 N N . GLY A 1 110 ? 6.608 4.237 -9.994 1.00 95.94 110 GLY A N 1
ATOM 790 C CA . GLY A 1 110 ? 5.585 4.547 -11.008 1.00 95.94 110 GLY A CA 1
ATOM 791 C C . GLY A 1 110 ? 5.634 6.002 -11.489 1.00 95.94 110 GLY A C 1
ATOM 792 O O . GLY A 1 110 ? 5.675 6.275 -12.686 1.00 95.94 110 GLY A O 1
ATOM 793 N N . ARG A 1 111 ? 5.855 6.924 -10.543 1.00 95.38 111 ARG A N 1
ATOM 794 C CA . ARG A 1 111 ? 5.912 8.391 -10.680 1.00 95.38 111 ARG A CA 1
ATOM 795 C C . ARG A 1 111 ? 4.551 9.050 -10.860 1.00 95.38 111 ARG A C 1
ATOM 797 O O . ARG A 1 111 ? 4.069 9.637 -9.903 1.00 95.38 111 ARG A O 1
ATOM 804 N N . LYS A 1 112 ? 4.016 9.166 -12.075 1.00 93.88 112 LYS A N 1
ATOM 805 C CA . LYS A 1 112 ? 2.700 9.784 -12.290 1.00 93.88 112 LYS A CA 1
ATOM 806 C C . LYS A 1 112 ? 1.873 8.890 -13.185 1.00 93.88 112 LYS A C 1
ATOM 808 O O . LYS A 1 112 ? 2.414 8.330 -14.126 1.00 93.88 112 LYS A O 1
ATOM 813 N N . GLY A 1 113 ? 0.562 9.006 -13.038 1.00 94.62 113 GLY A N 1
ATOM 814 C CA . GLY A 1 113 ? -0.391 8.177 -13.752 1.00 94.62 113 GLY A CA 1
ATOM 815 C C . GLY A 1 113 ? -0.879 7.071 -12.833 1.00 94.62 113 GLY A C 1
ATOM 816 O O . GLY A 1 113 ? -0.255 6.773 -11.839 1.00 94.62 113 GLY A O 1
ATOM 817 N N . ASP A 1 114 ? -2.045 6.523 -13.149 1.00 97.25 114 ASP A N 1
ATOM 818 C CA . ASP A 1 114 ? -2.582 5.332 -12.489 1.00 97.25 114 ASP A CA 1
ATOM 819 C C . ASP A 1 114 ? -1.752 4.102 -12.914 1.00 97.25 114 ASP A C 1
ATOM 821 O O . ASP A 1 114 ? -1.912 3.616 -14.044 1.00 97.25 114 ASP A O 1
ATOM 825 N N . ASP A 1 115 ? -0.877 3.626 -12.033 1.00 97.94 115 ASP A N 1
ATOM 826 C CA . ASP A 1 115 ? 0.127 2.600 -12.309 1.00 97.94 115 ASP A CA 1
ATOM 827 C C . ASP A 1 115 ? -0.234 1.222 -11.726 1.00 97.94 115 ASP A C 1
ATOM 829 O O . ASP A 1 115 ? -0.957 1.074 -10.739 1.00 97.94 115 ASP A O 1
ATOM 833 N N . LEU A 1 116 ? 0.297 0.160 -12.340 1.00 98.12 116 LEU A N 1
ATOM 834 C CA . LEU A 1 116 ? 0.259 -1.205 -11.810 1.00 98.12 116 LEU A CA 1
ATOM 835 C C . LEU A 1 116 ? 1.679 -1.688 -11.518 1.00 98.12 116 LEU A C 1
ATOM 837 O O . LEU A 1 116 ? 2.413 -2.051 -12.439 1.00 98.12 116 LEU A O 1
ATOM 841 N N . LEU A 1 117 ? 2.035 -1.777 -10.240 1.00 98.38 117 LEU A N 1
ATOM 842 C CA . LEU A 1 117 ? 3.385 -2.097 -9.783 1.00 98.38 117 LEU A CA 1
ATOM 843 C C . LEU A 1 117 ? 3.387 -3.413 -9.000 1.00 98.38 117 LEU A C 1
ATOM 845 O O . LEU A 1 117 ? 2.556 -3.626 -8.113 1.00 98.38 117 LEU A O 1
ATOM 849 N N . ARG A 1 118 ? 4.303 -4.323 -9.336 1.00 98.50 118 ARG A N 1
ATOM 850 C CA . ARG A 1 118 ? 4.481 -5.595 -8.623 1.00 98.50 118 ARG A CA 1
ATOM 851 C C . ARG A 1 118 ? 5.954 -5.859 -8.361 1.00 98.50 118 ARG A C 1
ATOM 853 O O . ARG A 1 118 ? 6.691 -5.914 -9.340 1.00 98.50 118 ARG A O 1
ATOM 860 N N . GLY A 1 119 ? 6.321 -6.071 -7.102 1.00 98.25 119 GLY A N 1
ATOM 861 C CA . GLY A 1 119 ? 7.656 -6.497 -6.684 1.00 98.25 119 GLY A CA 1
ATOM 862 C C . GLY A 1 119 ? 7.914 -7.929 -7.132 1.00 98.25 119 GLY A C 1
ATOM 863 O O . GLY A 1 119 ? 8.411 -8.161 -8.232 1.00 98.25 119 GLY A O 1
ATOM 864 N N . GLY A 1 120 ? 7.342 -8.889 -6.414 1.00 98.31 120 GLY A N 1
ATOM 865 C CA . GLY A 1 120 ? 7.390 -10.299 -6.765 1.00 98.31 120 GLY A CA 1
ATOM 866 C C . GLY A 1 120 ? 7.939 -11.118 -5.612 1.00 98.31 120 GLY A C 1
ATOM 867 O O . GLY A 1 120 ? 7.188 -11.372 -4.685 1.00 98.31 120 GLY A O 1
ATOM 868 N N . ALA A 1 121 ? 9.158 -11.631 -5.709 1.00 98.31 121 ALA A N 1
ATOM 869 C CA . ALA A 1 121 ? 9.796 -12.385 -4.638 1.00 98.31 121 ALA A CA 1
ATOM 870 C C . ALA A 1 121 ? 11.100 -11.714 -4.214 1.00 98.31 121 ALA A C 1
ATOM 872 O O . ALA A 1 121 ? 11.962 -11.485 -5.054 1.00 98.31 121 ALA A O 1
ATOM 873 N N . GLY A 1 122 ? 11.306 -11.569 -2.910 1.00 98.62 122 GLY A N 1
ATOM 874 C CA . GLY A 1 122 ? 12.401 -10.820 -2.307 1.00 98.62 122 GLY A CA 1
ATOM 875 C C . GLY A 1 122 ? 11.876 -9.543 -1.657 1.00 98.62 122 GLY A C 1
ATOM 876 O O . GLY A 1 122 ? 10.680 -9.330 -1.583 1.00 98.62 122 GLY A O 1
ATOM 877 N N . ASN A 1 123 ? 12.774 -8.753 -1.075 1.00 98.81 123 ASN A N 1
ATOM 878 C CA . ASN A 1 123 ? 12.374 -7.587 -0.291 1.00 98.81 123 ASN A CA 1
ATOM 879 C C . ASN A 1 123 ? 12.403 -6.345 -1.181 1.00 98.81 123 ASN A C 1
ATOM 881 O O . ASN A 1 123 ? 13.484 -5.790 -1.426 1.00 98.8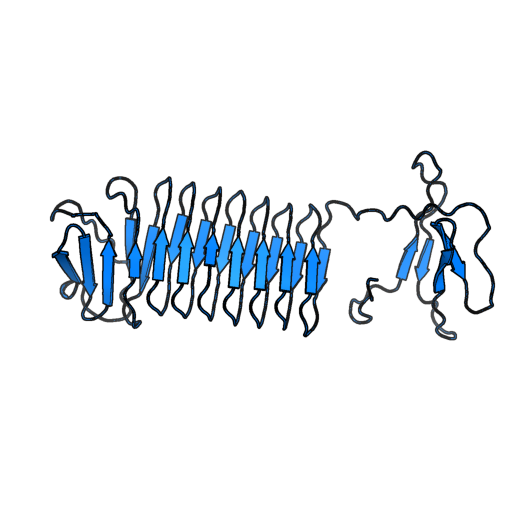1 123 ASN A O 1
ATOM 885 N N . ASP A 1 124 ? 11.233 -5.912 -1.622 1.00 98.81 124 ASP A N 1
ATOM 886 C CA . ASP A 1 124 ? 11.058 -4.877 -2.628 1.00 98.81 124 ASP A CA 1
ATOM 887 C C . ASP A 1 124 ? 10.739 -3.508 -2.012 1.00 98.81 124 ASP A C 1
ATOM 889 O O . ASP A 1 124 ? 10.145 -3.378 -0.939 1.00 98.81 124 ASP A O 1
ATOM 893 N N . ALA A 1 125 ? 11.133 -2.443 -2.708 1.00 98.81 125 ALA A N 1
ATOM 894 C CA . ALA A 1 125 ? 10.772 -1.066 -2.392 1.00 98.81 125 ALA A CA 1
ATOM 895 C C . ALA A 1 125 ? 9.975 -0.468 -3.555 1.00 98.81 125 ALA A C 1
ATOM 897 O O . ALA A 1 125 ? 10.515 -0.263 -4.641 1.00 98.81 125 ALA A O 1
ATOM 898 N N . ILE A 1 126 ? 8.695 -0.170 -3.327 1.00 98.81 126 ILE A N 1
ATOM 899 C CA . ILE A 1 126 ? 7.745 0.223 -4.373 1.00 98.81 126 ILE A CA 1
ATOM 900 C C . ILE A 1 126 ? 7.106 1.577 -4.037 1.00 98.81 126 ILE A C 1
ATOM 902 O O . ILE A 1 126 ? 6.483 1.737 -2.988 1.00 98.81 126 ILE A O 1
ATOM 906 N N . GLU A 1 127 ? 7.222 2.539 -4.952 1.00 98.88 127 GLU A N 1
ATOM 907 C CA . GLU A 1 127 ? 6.594 3.865 -4.884 1.00 98.88 127 GLU A CA 1
ATOM 908 C C . GLU A 1 127 ? 5.637 4.063 -6.070 1.00 98.88 127 GLU A C 1
ATOM 910 O O . GLU A 1 127 ? 6.072 4.011 -7.221 1.00 98.88 127 GLU A O 1
ATOM 915 N N . GLY A 1 128 ? 4.350 4.296 -5.795 1.00 98.56 128 GLY A N 1
ATOM 916 C CA . GLY A 1 128 ? 3.331 4.625 -6.800 1.00 98.56 128 GLY A CA 1
ATOM 917 C C . GLY A 1 128 ? 3.570 6.015 -7.373 1.00 98.56 128 GLY A C 1
ATOM 918 O O . GLY A 1 128 ? 4.046 6.167 -8.498 1.00 98.56 128 GLY A O 1
ATOM 919 N N . GLY A 1 129 ? 3.419 7.027 -6.523 1.00 98.56 129 GLY A N 1
ATOM 920 C CA . GLY A 1 129 ? 3.647 8.420 -6.868 1.00 98.56 129 GLY A CA 1
ATOM 921 C C . GLY A 1 129 ? 2.329 9.181 -6.914 1.00 98.56 129 GLY A C 1
ATOM 922 O O . GLY A 1 129 ? 1.674 9.314 -5.891 1.00 98.56 129 GLY A O 1
ATOM 923 N N . ALA A 1 130 ? 1.991 9.802 -8.040 1.00 97.81 130 ALA A N 1
ATOM 924 C CA . ALA A 1 130 ? 0.748 10.551 -8.187 1.00 97.81 130 ALA A CA 1
ATOM 925 C C . ALA A 1 130 ? -0.184 9.890 -9.194 1.00 97.81 130 ALA A C 1
ATOM 927 O O . ALA A 1 130 ? 0.140 9.829 -10.377 1.00 97.81 130 ALA A O 1
ATOM 928 N N . GLY A 1 131 ? -1.391 9.546 -8.777 1.00 98.12 131 GLY A N 1
ATOM 929 C CA . GLY A 1 131 ? -2.313 8.776 -9.599 1.00 98.12 131 GLY A CA 1
ATOM 930 C C . GLY A 1 131 ? -3.009 7.745 -8.734 1.00 98.12 131 GLY A C 1
ATOM 931 O O . GLY A 1 131 ? -2.782 7.677 -7.539 1.00 98.12 131 GLY A O 1
ATOM 932 N N . ARG A 1 132 ? -3.934 6.989 -9.317 1.00 98.56 132 ARG A N 1
ATOM 933 C CA . ARG A 1 132 ? -4.573 5.883 -8.597 1.00 98.56 132 ARG A CA 1
ATOM 934 C C . ARG A 1 132 ? -3.822 4.597 -8.861 1.00 98.56 132 ARG A C 1
ATOM 936 O O . ARG A 1 132 ? -4.103 3.914 -9.849 1.00 98.56 132 ARG A O 1
ATOM 943 N N . ASP A 1 133 ? -2.927 4.259 -7.954 1.00 98.81 133 ASP A N 1
ATOM 944 C CA . ASP A 1 133 ? -1.955 3.201 -8.149 1.00 98.81 133 ASP A CA 1
ATOM 945 C C . ASP A 1 133 ? -2.399 1.881 -7.518 1.00 98.81 133 ASP A C 1
ATOM 947 O O . ASP A 1 133 ? -3.141 1.812 -6.533 1.00 98.81 133 ASP A O 1
ATOM 951 N N . SER A 1 134 ? -1.947 0.777 -8.111 1.00 98.81 134 SER A N 1
ATOM 952 C CA . SER A 1 134 ? -2.101 -0.564 -7.559 1.00 98.81 134 SER A CA 1
ATOM 953 C C . SER A 1 134 ? -0.735 -1.192 -7.331 1.00 98.81 134 SER A C 1
ATOM 955 O O . SER A 1 134 ? -0.066 -1.608 -8.279 1.00 98.81 134 SER A O 1
ATOM 957 N N . LEU A 1 135 ? -0.351 -1.298 -6.060 1.00 98.88 135 LEU A N 1
ATOM 958 C CA . LEU A 1 135 ? 0.934 -1.834 -5.627 1.00 98.88 135 LEU A CA 1
ATOM 959 C C . LEU A 1 135 ? 0.752 -3.217 -5.004 1.00 98.88 135 LEU A C 1
ATOM 961 O O . LEU A 1 135 ? -0.146 -3.459 -4.190 1.00 98.88 135 LEU A O 1
ATOM 965 N N . ARG A 1 136 ? 1.643 -4.131 -5.374 1.00 98.88 136 ARG A N 1
ATOM 966 C CA . ARG A 1 136 ? 1.760 -5.458 -4.776 1.00 98.88 136 ARG A CA 1
ATOM 967 C C . ARG A 1 136 ? 3.224 -5.726 -4.429 1.00 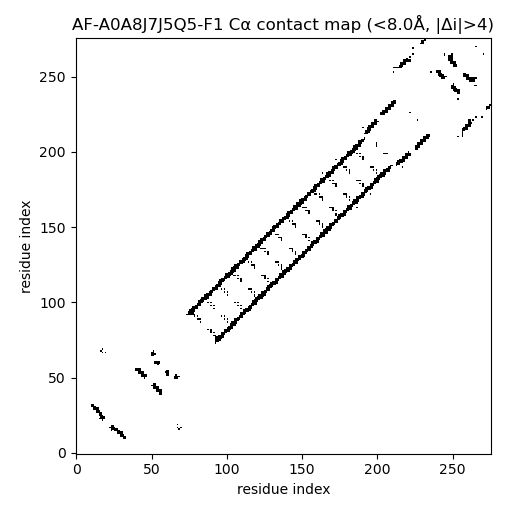98.88 136 ARG A C 1
ATOM 969 O O . ARG A 1 136 ? 4.025 -5.743 -5.357 1.00 98.88 136 ARG A O 1
ATOM 976 N N . GLY A 1 137 ? 3.514 -5.974 -3.154 1.00 98.69 137 GLY A N 1
ATOM 977 C CA . GLY A 1 137 ? 4.830 -6.410 -2.678 1.00 98.69 137 GLY A CA 1
ATOM 978 C C . GLY A 1 137 ? 5.138 -7.812 -3.198 1.00 98.69 137 GLY A C 1
ATOM 979 O O . GLY A 1 137 ? 5.677 -7.962 -4.292 1.00 98.69 137 GLY A O 1
ATOM 980 N N . GLY A 1 138 ? 4.563 -8.824 -2.555 1.00 98.75 138 GLY A N 1
ATOM 981 C CA . GLY A 1 138 ? 4.665 -10.217 -2.966 1.00 98.75 138 GLY A CA 1
ATOM 982 C C . GLY A 1 138 ? 5.196 -11.089 -1.835 1.00 98.75 138 GLY A C 1
ATOM 983 O O . GLY A 1 138 ? 4.635 -11.079 -0.748 1.00 98.75 138 GLY A O 1
ATOM 984 N N . ASP A 1 139 ? 6.181 -11.932 -2.120 1.00 98.56 139 ASP A N 1
ATOM 985 C CA . ASP A 1 139 ? 6.864 -12.712 -1.090 1.00 98.56 139 ASP A CA 1
ATOM 986 C C . ASP A 1 139 ? 8.093 -11.926 -0.618 1.00 98.56 139 ASP A C 1
ATOM 988 O O . ASP A 1 139 ? 8.975 -11.689 -1.429 1.00 98.56 139 ASP A O 1
ATOM 992 N N . GLY A 1 140 ? 8.247 -11.656 0.674 1.00 98.75 140 GLY A N 1
ATOM 993 C CA . GLY A 1 140 ? 9.388 -10.919 1.223 1.00 98.75 140 GLY A CA 1
ATOM 994 C C . GLY A 1 140 ? 8.942 -9.810 2.166 1.00 98.75 140 GLY A C 1
ATOM 995 O O . GLY A 1 140 ? 7.763 -9.531 2.290 1.00 98.75 140 GLY A O 1
ATOM 996 N N . ASP A 1 141 ? 9.888 -9.214 2.893 1.00 98.88 141 ASP A N 1
ATOM 997 C CA . ASP A 1 141 ? 9.570 -8.052 3.731 1.00 98.88 141 ASP A CA 1
ATOM 998 C C . ASP A 1 141 ? 9.635 -6.786 2.857 1.00 98.88 141 ASP A C 1
ATOM 1000 O O . ASP A 1 141 ? 10.733 -6.265 2.605 1.00 98.88 141 ASP A O 1
ATOM 1004 N N . ASP A 1 142 ? 8.482 -6.286 2.416 1.00 98.94 142 ASP A N 1
ATOM 1005 C CA . ASP A 1 142 ? 8.387 -5.221 1.419 1.00 98.94 142 ASP A CA 1
ATOM 1006 C C . ASP A 1 142 ? 8.141 -3.830 2.027 1.00 98.94 142 ASP A C 1
ATOM 1008 O O . ASP A 1 142 ? 7.636 -3.653 3.142 1.00 98.94 142 ASP A O 1
ATOM 1012 N N . VAL A 1 143 ? 8.490 -2.789 1.268 1.00 98.94 143 VAL A N 1
ATOM 1013 C CA . VAL A 1 143 ? 8.179 -1.388 1.580 1.00 98.94 143 VAL A CA 1
ATOM 1014 C C . VAL A 1 143 ? 7.359 -0.780 0.449 1.00 98.94 143 VAL A C 1
ATOM 1016 O O . VAL A 1 143 ? 7.859 -0.593 -0.657 1.00 98.94 143 VAL A O 1
ATOM 1019 N N . LEU A 1 144 ? 6.109 -0.421 0.735 1.00 98.94 144 LEU A N 1
ATOM 1020 C CA . LEU A 1 144 ? 5.162 0.119 -0.237 1.00 98.94 144 LEU A CA 1
ATOM 1021 C C . LEU A 1 144 ? 4.753 1.548 0.149 1.00 98.94 144 LEU A C 1
ATOM 1023 O O . LEU A 1 144 ? 4.436 1.826 1.311 1.00 98.94 144 LEU A O 1
ATOM 1027 N N . ASN A 1 145 ? 4.719 2.449 -0.831 1.00 98.88 145 ASN A N 1
ATOM 1028 C CA . ASN A 1 145 ? 4.229 3.819 -0.685 1.00 98.88 145 ASN A CA 1
ATOM 1029 C C . ASN A 1 145 ? 3.314 4.183 -1.864 1.00 98.88 145 ASN A C 1
ATOM 1031 O O . ASN A 1 145 ? 3.779 4.173 -3.002 1.00 98.88 145 ASN A O 1
ATOM 1035 N N . GLY A 1 146 ? 2.042 4.484 -1.593 1.00 98.69 146 GLY A N 1
ATOM 1036 C CA . GLY A 1 146 ? 1.047 4.834 -2.614 1.00 98.69 146 GLY A CA 1
ATOM 1037 C C . GLY A 1 146 ? 1.332 6.213 -3.188 1.00 98.69 146 GLY A C 1
ATOM 1038 O O . GLY A 1 146 ? 1.661 6.345 -4.361 1.00 98.69 146 GLY A O 1
ATOM 1039 N N . GLY A 1 147 ? 1.414 7.206 -2.304 1.00 98.75 147 GLY A N 1
ATOM 1040 C CA . GLY A 1 147 ? 1.803 8.564 -2.652 1.00 98.75 147 GLY A CA 1
ATOM 1041 C C . GLY A 1 147 ? 0.617 9.512 -2.559 1.00 98.75 147 GLY A C 1
ATOM 1042 O O . GLY A 1 147 ? 0.270 9.935 -1.457 1.00 98.75 147 GLY A O 1
ATOM 1043 N N . SER A 1 148 ? 0.063 9.949 -3.685 1.00 98.38 148 SER A N 1
ATOM 1044 C CA . SER A 1 148 ? -1.092 10.847 -3.719 1.00 98.38 148 SER A CA 1
ATOM 1045 C C . SER A 1 148 ? -2.190 10.330 -4.632 1.00 98.38 148 SER A C 1
ATOM 1047 O O . SER A 1 148 ? -1.880 9.860 -5.716 1.00 98.38 148 SER A O 1
ATOM 1049 N N . ASP A 1 149 ? -3.431 10.666 -4.281 1.00 98.69 149 ASP A N 1
ATOM 1050 C CA . ASP A 1 149 ? -4.682 10.115 -4.803 1.00 98.69 149 ASP A CA 1
ATOM 1051 C C . ASP A 1 149 ? -5.014 8.756 -4.164 1.00 98.69 149 ASP A C 1
ATOM 1053 O O . ASP A 1 149 ? -4.515 8.445 -3.100 1.00 98.69 149 ASP A O 1
ATOM 1057 N N . ALA A 1 150 ? -6.032 8.057 -4.669 1.00 98.69 150 ALA A N 1
ATOM 1058 C CA . ALA A 1 150 ? -6.598 6.894 -3.986 1.00 98.69 150 ALA A CA 1
ATOM 1059 C C . ALA A 1 150 ? -5.961 5.591 -4.474 1.00 98.69 150 ALA A C 1
ATOM 1061 O O . ALA A 1 150 ? -6.278 5.145 -5.585 1.00 98.69 150 ALA A O 1
ATOM 1062 N N . ASP A 1 151 ? -5.178 4.961 -3.606 1.00 98.88 151 ASP A N 1
ATOM 1063 C CA . ASP A 1 151 ? -4.316 3.835 -3.952 1.00 98.88 151 ASP A CA 1
ATOM 1064 C C . ASP A 1 151 ? -4.781 2.502 -3.354 1.00 98.88 151 ASP A C 1
ATOM 1066 O O . ASP A 1 151 ? -5.496 2.422 -2.349 1.00 98.88 151 ASP A O 1
ATOM 1070 N N . GLY A 1 152 ? -4.372 1.406 -3.993 1.00 98.88 152 G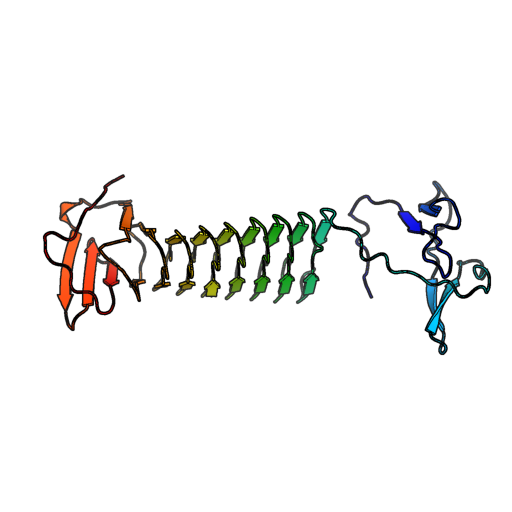LY A N 1
ATOM 1071 C CA . GLY A 1 152 ? -4.555 0.044 -3.497 1.00 98.88 152 GLY A CA 1
ATOM 1072 C C . GLY A 1 152 ? -3.217 -0.651 -3.275 1.00 98.88 152 GLY A C 1
ATOM 1073 O O . GLY A 1 152 ? -2.543 -1.005 -4.242 1.00 98.88 152 GLY A O 1
ATOM 1074 N N . LEU A 1 153 ? -2.864 -0.906 -2.017 1.00 98.88 153 LEU A N 1
ATOM 1075 C CA . LEU A 1 153 ? -1.585 -1.489 -1.620 1.00 98.88 153 LEU A CA 1
ATOM 1076 C C . LEU A 1 153 ? -1.803 -2.842 -0.944 1.00 98.88 153 LEU A C 1
ATOM 1078 O O . LEU A 1 153 ? -2.633 -2.974 -0.041 1.00 98.88 153 LEU A O 1
ATOM 1082 N N . ALA A 1 154 ? -1.049 -3.853 -1.370 1.00 98.88 154 ALA A N 1
ATOM 1083 C CA . ALA A 1 154 ? -1.077 -5.178 -0.761 1.00 98.88 154 ALA A CA 1
ATOM 1084 C C . ALA A 1 154 ? 0.340 -5.739 -0.577 1.00 98.88 154 ALA A C 1
ATOM 1086 O O . ALA A 1 154 ? 1.012 -5.984 -1.581 1.00 98.88 154 ALA A O 1
ATOM 1087 N N . GLY A 1 155 ? 0.746 -5.976 0.671 1.00 98.69 155 GLY A N 1
ATOM 1088 C CA . GLY A 1 155 ? 2.045 -6.552 1.037 1.00 98.69 155 GLY A CA 1
ATOM 1089 C C . GLY A 1 155 ? 2.188 -8.016 0.608 1.00 98.69 155 GLY A C 1
ATOM 1090 O O . GLY A 1 155 ? 3.006 -8.324 -0.245 1.00 98.69 155 GLY A O 1
ATOM 1091 N N . HIS A 1 156 ? 1.203 -8.848 0.960 1.00 98.69 156 HIS A N 1
ATOM 1092 C CA . HIS A 1 156 ? 1.149 -10.313 0.783 1.00 98.69 156 HIS A CA 1
ATOM 1093 C C . HIS A 1 156 ? 1.889 -11.089 1.859 1.00 98.69 156 HIS A C 1
ATOM 1095 O O . HIS A 1 156 ? 1.252 -11.361 2.863 1.00 98.69 156 HIS A O 1
ATOM 1101 N N . ALA A 1 157 ? 3.088 -11.607 1.629 1.00 98.44 157 ALA A N 1
ATOM 1102 C CA . ALA A 1 157 ? 3.726 -12.525 2.566 1.00 98.44 157 ALA A CA 1
ATOM 1103 C C . ALA A 1 157 ? 5.049 -11.947 3.049 1.00 98.44 157 ALA A C 1
ATOM 1105 O O . ALA A 1 157 ? 5.960 -11.822 2.252 1.00 98.44 157 ALA A O 1
ATOM 1106 N N . GLY A 1 158 ? 5.201 -11.748 4.353 1.00 98.56 158 GLY A N 1
ATOM 1107 C CA . GLY A 1 158 ? 6.371 -11.108 4.945 1.00 98.56 158 GLY A CA 1
ATOM 1108 C C . GLY A 1 158 ? 5.941 -10.041 5.940 1.00 98.56 158 GLY A C 1
ATOM 1109 O O . GLY A 1 158 ? 4.764 -9.882 6.211 1.00 98.56 158 GLY A O 1
ATOM 1110 N N . ASN A 1 159 ? 6.900 -9.370 6.568 1.00 98.75 159 ASN A N 1
ATOM 1111 C CA . ASN A 1 159 ? 6.611 -8.297 7.519 1.00 98.75 159 ASN A CA 1
ATOM 1112 C C . ASN A 1 159 ? 6.717 -6.955 6.797 1.00 98.75 159 ASN A C 1
ATOM 1114 O O . ASN A 1 159 ? 7.795 -6.343 6.735 1.00 98.75 159 ASN A O 1
ATOM 1118 N N . ASP A 1 160 ? 5.594 -6.501 6.265 1.00 98.88 160 ASP A N 1
ATOM 1119 C CA . ASP A 1 160 ? 5.547 -5.408 5.311 1.00 98.88 160 ASP A CA 1
ATOM 1120 C C . ASP A 1 160 ? 5.427 -4.040 5.988 1.00 98.88 160 ASP A C 1
ATOM 1122 O O . ASP A 1 160 ? 4.905 -3.866 7.096 1.00 98.88 160 ASP A O 1
ATOM 1126 N N . ARG A 1 161 ? 5.917 -3.008 5.298 1.00 98.94 161 ARG A N 1
ATOM 1127 C CA . ARG A 1 161 ? 5.714 -1.598 5.657 1.00 98.94 161 ARG A CA 1
ATOM 1128 C C . ARG A 1 161 ? 4.940 -0.898 4.559 1.00 98.94 161 ARG A C 1
ATOM 1130 O O . ARG A 1 161 ? 5.479 -0.640 3.489 1.00 98.94 161 ARG A O 1
ATOM 1137 N N . ILE A 1 162 ? 3.706 -0.516 4.857 1.00 98.94 162 ILE A N 1
ATOM 1138 C CA . ILE A 1 162 ? 2.767 0.020 3.874 1.00 98.94 162 ILE A CA 1
ATOM 1139 C C . ILE A 1 162 ? 2.334 1.428 4.289 1.00 98.94 162 ILE A C 1
ATOM 1141 O O . ILE A 1 162 ? 1.771 1.621 5.367 1.00 98.94 162 ILE A O 1
ATOM 1145 N N . ASN A 1 163 ? 2.570 2.412 3.421 1.00 98.88 163 ASN A N 1
ATOM 1146 C CA . ASN A 1 163 ? 2.072 3.779 3.571 1.00 98.88 163 ASN A CA 1
ATOM 1147 C C . ASN A 1 163 ? 1.100 4.108 2.429 1.00 98.88 163 ASN A C 1
ATOM 1149 O O . ASN A 1 163 ? 1.498 4.032 1.270 1.00 98.88 163 ASN A O 1
ATOM 1153 N N . GLY A 1 164 ? -0.140 4.483 2.756 1.00 98.69 164 GLY A N 1
ATOM 1154 C CA . GLY A 1 164 ? -1.141 4.932 1.777 1.00 98.69 164 GLY A CA 1
ATOM 1155 C C . GLY A 1 164 ? -0.747 6.282 1.186 1.00 98.69 164 GLY A C 1
ATOM 1156 O O . GLY A 1 164 ? -0.329 6.359 0.035 1.00 98.69 164 GLY A O 1
ATOM 1157 N N . GLY A 1 165 ? -0.704 7.309 2.037 1.00 98.75 165 GLY A N 1
ATOM 1158 C CA . GLY A 1 165 ? -0.265 8.646 1.654 1.00 98.75 165 GLY A CA 1
ATOM 1159 C C . GLY A 1 165 ? -1.419 9.644 1.680 1.00 98.75 165 GLY A C 1
ATOM 1160 O O . GLY A 1 165 ? -2.160 9.752 2.655 1.00 98.75 165 GLY A O 1
ATOM 1161 N N . VAL A 1 166 ? -1.523 10.485 0.657 1.00 98.50 166 VAL A N 1
ATOM 1162 C CA . VAL A 1 166 ? -2.625 11.444 0.544 1.00 98.50 166 VAL A CA 1
ATOM 1163 C C . VAL A 1 166 ? -3.706 10.842 -0.324 1.00 98.50 166 VAL A C 1
ATOM 1165 O O . VAL A 1 166 ? -3.562 10.879 -1.536 1.00 98.50 166 VAL A O 1
ATOM 1168 N N . GLY A 1 167 ? -4.827 10.404 0.235 1.00 98.56 167 GLY A N 1
ATOM 1169 C CA . GLY A 1 167 ? -5.706 9.580 -0.579 1.00 98.56 167 GLY A CA 1
ATOM 1170 C C . GLY A 1 167 ? -6.982 9.137 0.084 1.00 98.56 167 GLY A C 1
ATOM 1171 O O . GLY A 1 167 ? -7.457 9.725 1.035 1.00 98.56 167 GLY A O 1
ATOM 1172 N N . ASN A 1 168 ? -7.635 8.150 -0.503 1.00 98.81 168 ASN A N 1
ATOM 1173 C CA . ASN A 1 168 ? -8.578 7.324 0.241 1.00 98.81 168 ASN A CA 1
ATOM 1174 C C . ASN A 1 168 ? -8.153 5.908 -0.094 1.00 98.81 168 ASN A C 1
ATOM 1176 O O . ASN A 1 168 ? -8.584 5.366 -1.120 1.00 98.81 168 ASN A O 1
ATOM 1180 N N . ASP A 1 169 ? -7.276 5.366 0.728 1.00 98.88 169 ASP A N 1
ATOM 1181 C CA . ASP A 1 169 ? -6.440 4.251 0.333 1.00 98.88 169 ASP A CA 1
ATOM 1182 C C . ASP A 1 169 ? -6.988 2.936 0.873 1.00 98.88 169 ASP A C 1
ATOM 1184 O O . ASP A 1 169 ? -7.753 2.875 1.842 1.00 98.88 169 ASP A O 1
ATOM 1188 N N . VAL A 1 170 ? -6.618 1.843 0.215 1.00 98.81 170 VAL A N 1
ATOM 1189 C CA . VAL A 1 170 ? -6.924 0.487 0.666 1.00 98.81 170 VAL A CA 1
ATOM 1190 C C . VAL A 1 170 ? -5.616 -0.246 0.906 1.00 98.81 170 VAL A C 1
ATOM 1192 O O . VAL A 1 170 ? -4.901 -0.569 -0.040 1.00 98.81 170 VAL A O 1
ATOM 1195 N N . LEU A 1 171 ? -5.329 -0.533 2.173 1.00 98.81 171 LEU A N 1
ATOM 1196 C CA . LEU A 1 171 ? -4.086 -1.149 2.621 1.00 98.81 171 LEU A CA 1
ATOM 1197 C C . LEU A 1 171 ? -4.371 -2.561 3.139 1.00 98.81 171 LEU A C 1
ATOM 1199 O O . LEU A 1 171 ? -5.203 -2.757 4.032 1.00 98.81 171 LEU A O 1
ATOM 1203 N N . GLY A 1 172 ? -3.667 -3.543 2.582 1.00 98.62 172 GLY A N 1
ATOM 1204 C CA . GLY A 1 172 ? -3.652 -4.925 3.049 1.00 98.62 172 GLY A CA 1
ATOM 1205 C C . GLY A 1 172 ? -2.237 -5.368 3.395 1.00 98.62 172 GLY A C 1
ATOM 1206 O O . GLY A 1 172 ? -1.406 -5.376 2.495 1.00 98.62 172 GLY A O 1
ATOM 1207 N N . GLY A 1 173 ? -1.983 -5.761 4.642 1.00 98.25 173 GLY A N 1
ATOM 1208 C CA . GLY A 1 173 ? -0.704 -6.345 5.058 1.00 98.25 173 GLY A CA 1
ATOM 1209 C C . GLY A 1 173 ? -0.528 -7.726 4.437 1.00 98.25 173 GLY A C 1
ATOM 1210 O O . GLY A 1 173 ? 0.083 -7.868 3.384 1.00 98.25 173 GLY A O 1
ATOM 1211 N N . GLY A 1 174 ? -1.280 -8.704 4.933 1.00 97.12 174 GLY A N 1
ATOM 1212 C CA . GLY A 1 174 ? -1.319 -10.049 4.378 1.00 97.12 174 GLY A CA 1
ATOM 1213 C C . GLY A 1 174 ? -0.972 -11.087 5.430 1.00 97.12 174 GLY A C 1
ATOM 1214 O O . GLY A 1 174 ? -1.824 -11.391 6.259 1.00 97.12 174 GLY A O 1
ATOM 1215 N N . GLN A 1 175 ? 0.186 -11.721 5.321 1.00 96.62 175 GLN A N 1
ATOM 1216 C CA . GLN A 1 175 ? 0.711 -12.694 6.269 1.00 96.62 175 GLN A CA 1
ATOM 1217 C C . GLN A 1 175 ? 2.013 -12.149 6.836 1.00 96.62 175 GLN A C 1
ATOM 1219 O O . GLN A 1 175 ? 2.940 -11.967 6.062 1.00 96.62 175 GLN A O 1
ATOM 1224 N N . GLY A 1 176 ? 2.136 -12.067 8.153 1.00 97.00 176 GLY A N 1
ATOM 1225 C CA . GLY A 1 176 ? 3.330 -11.548 8.815 1.00 97.00 176 GLY A CA 1
ATOM 1226 C C . GLY A 1 176 ? 2.960 -10.438 9.786 1.00 97.00 176 GLY A C 1
ATOM 1227 O O . GLY A 1 176 ? 1.795 -10.109 9.940 1.00 97.00 176 GLY A O 1
ATOM 1228 N N . ASP A 1 177 ? 3.941 -9.923 10.518 1.00 97.81 177 ASP A N 1
ATOM 1229 C CA . ASP A 1 177 ? 3.704 -8.829 11.455 1.00 97.81 177 ASP A CA 1
ATOM 1230 C C . ASP A 1 177 ? 3.885 -7.492 10.712 1.00 97.81 177 ASP A C 1
ATOM 1232 O O . ASP A 1 177 ? 5.006 -6.979 10.592 1.00 97.81 177 ASP A O 1
ATOM 1236 N N . ASP A 1 178 ? 2.787 -6.928 10.207 1.00 98.62 178 ASP A N 1
ATOM 1237 C CA . ASP A 1 178 ? 2.816 -5.796 9.281 1.00 98.62 178 ASP A CA 1
ATOM 1238 C C . ASP A 1 178 ? 2.706 -4.430 9.978 1.00 98.62 178 ASP A C 1
ATOM 1240 O O . ASP A 1 178 ? 2.181 -4.276 11.086 1.00 98.62 178 ASP A O 1
ATOM 1244 N N . ILE A 1 179 ? 3.176 -3.377 9.302 1.00 98.81 179 ILE A N 1
ATOM 1245 C CA . ILE A 1 179 ? 2.988 -1.979 9.712 1.00 98.81 179 ILE A CA 1
ATOM 1246 C C . ILE A 1 179 ? 2.269 -1.220 8.599 1.00 98.81 179 ILE A C 1
ATOM 1248 O O . ILE A 1 179 ? 2.847 -0.966 7.541 1.00 98.81 179 ILE A O 1
ATOM 1252 N N . LEU A 1 180 ? 1.034 -0.793 8.863 1.00 98.81 180 LEU A N 1
ATOM 1253 C CA . LEU A 1 180 ? 0.198 -0.045 7.922 1.00 98.81 180 LEU A CA 1
ATOM 1254 C C . LEU A 1 180 ? -0.070 1.371 8.442 1.00 98.81 180 LEU A C 1
ATOM 1256 O O . LEU A 1 180 ? -0.437 1.565 9.605 1.00 98.81 180 LEU A O 1
ATOM 1260 N N . ASN A 1 181 ? 0.065 2.358 7.559 1.00 98.81 181 ASN A N 1
ATOM 1261 C CA . ASN A 1 181 ? -0.187 3.768 7.843 1.00 98.81 181 ASN A CA 1
ATOM 1262 C C . ASN A 1 181 ? -0.988 4.419 6.704 1.00 98.81 181 ASN A C 1
ATOM 1264 O O . ASN A 1 181 ? -0.446 4.610 5.615 1.00 98.81 181 ASN A O 1
ATOM 1268 N N . GLY A 1 182 ? -2.255 4.761 6.954 1.00 98.56 182 GLY A N 1
ATOM 1269 C CA . GLY A 1 182 ? -3.131 5.417 5.970 1.00 98.56 182 GLY A CA 1
ATOM 1270 C C . GLY A 1 182 ? -2.688 6.845 5.637 1.00 98.56 182 GLY A C 1
ATOM 1271 O O . GLY A 1 182 ? -2.571 7.211 4.475 1.00 98.56 182 GLY A O 1
ATOM 1272 N N . GLN A 1 183 ? -2.238 7.581 6.656 1.00 98.56 183 GLN A N 1
ATOM 1273 C CA . GLN A 1 183 ? -1.876 9.000 6.625 1.00 98.56 183 GLN A CA 1
ATOM 1274 C C . GLN A 1 183 ? -3.057 9.960 6.498 1.00 98.56 183 GLN A C 1
ATOM 1276 O O . GLN A 1 183 ? -3.476 10.482 7.526 1.00 98.56 183 GLN A O 1
ATOM 1281 N N . SER A 1 184 ? -3.505 10.354 5.307 1.00 98.19 184 SER A N 1
ATOM 1282 C CA . SER A 1 184 ? -4.549 11.380 5.201 1.00 98.19 184 SER A CA 1
ATOM 1283 C C . SER A 1 184 ? -5.645 11.002 4.230 1.00 98.19 184 SER A C 1
ATOM 1285 O O . SER A 1 184 ? -5.374 10.654 3.089 1.00 98.19 184 SER A O 1
ATOM 1287 N N . GLY A 1 185 ? -6.876 11.255 4.664 1.00 98.25 185 GLY A N 1
ATOM 1288 C CA . GLY A 1 185 ? -8.098 10.948 3.949 1.00 98.25 185 GLY A CA 1
ATOM 1289 C C . GLY A 1 185 ? -8.816 9.771 4.590 1.00 98.25 185 GLY A C 1
ATOM 1290 O O . GLY A 1 185 ? -8.702 9.572 5.786 1.00 98.25 185 GLY A O 1
ATOM 1291 N N . ARG A 1 186 ? -9.713 9.106 3.865 1.00 98.56 186 ARG A N 1
ATOM 1292 C CA . ARG A 1 186 ? -10.504 8.006 4.430 1.00 98.56 186 ARG A CA 1
ATOM 1293 C C . ARG A 1 186 ? -9.940 6.691 3.941 1.00 98.56 186 ARG A C 1
ATOM 1295 O O . ARG A 1 186 ? -10.261 6.269 2.824 1.00 98.56 186 ARG A O 1
ATOM 1302 N N . ASP A 1 187 ? -9.249 6.019 4.840 1.00 98.75 187 ASP A N 1
ATOM 1303 C CA . ASP A 1 187 ? -8.498 4.826 4.515 1.00 98.75 187 ASP A CA 1
ATOM 1304 C C . ASP A 1 187 ? -9.195 3.566 5.028 1.00 98.75 187 ASP A C 1
ATOM 1306 O O . ASP A 1 187 ? -10.006 3.568 5.964 1.00 98.75 187 ASP A O 1
ATOM 1310 N N . VAL A 1 188 ? -8.916 2.454 4.358 1.00 98.56 188 VAL A N 1
ATOM 1311 C CA . VAL A 1 188 ? -9.353 1.119 4.754 1.00 98.56 188 VAL A CA 1
ATOM 1312 C C . VAL A 1 188 ? -8.118 0.280 5.017 1.00 98.56 188 VAL A C 1
ATOM 1314 O O . VAL A 1 188 ? -7.384 -0.050 4.090 1.00 98.56 188 VAL A O 1
ATOM 1317 N N . LEU A 1 189 ? -7.913 -0.097 6.275 1.00 98.44 189 LEU A N 1
ATOM 1318 C CA . LEU A 1 189 ? -6.747 -0.853 6.708 1.00 98.44 189 LEU A CA 1
ATOM 1319 C C . LEU A 1 189 ? -7.161 -2.261 7.121 1.00 98.44 189 LEU A C 1
ATOM 1321 O O . LEU A 1 189 ? -8.095 -2.455 7.905 1.00 98.44 189 LEU A O 1
ATOM 1325 N N . LYS A 1 190 ? -6.434 -3.250 6.611 1.00 96.44 190 LYS A N 1
ATOM 1326 C CA . LYS A 1 190 ? -6.538 -4.648 7.013 1.00 96.44 190 LYS A CA 1
ATOM 1327 C C . LYS A 1 190 ? -5.125 -5.193 7.191 1.00 96.44 190 LYS A C 1
ATOM 1329 O O . LYS A 1 190 ? -4.442 -5.366 6.191 1.00 96.44 190 LYS A O 1
ATOM 1334 N N . GLY A 1 191 ? -4.731 -5.477 8.430 1.00 95.56 191 GLY A N 1
ATOM 1335 C CA . GLY A 1 191 ? -3.446 -6.111 8.744 1.00 95.56 191 GLY A CA 1
ATOM 1336 C C . GLY A 1 191 ? -3.362 -7.500 8.109 1.00 95.56 191 GLY A C 1
ATOM 1337 O O . GLY A 1 191 ? -2.948 -7.625 6.964 1.00 95.56 191 GLY A O 1
ATOM 1338 N N . GLY A 1 192 ? -3.965 -8.509 8.729 1.00 93.75 192 GLY A N 1
ATOM 1339 C CA . GLY A 1 192 ? -4.114 -9.816 8.096 1.00 93.75 192 GLY A CA 1
ATOM 1340 C C . GLY A 1 192 ? -3.929 -10.959 9.076 1.00 93.75 192 GLY A C 1
ATOM 1341 O O . GLY A 1 192 ? -4.688 -11.072 10.035 1.00 93.75 192 GLY A O 1
ATOM 1342 N N . GLU A 1 193 ? -3.030 -11.884 8.753 1.00 92.38 193 GLU A N 1
ATOM 1343 C CA . GLU A 1 193 ? -2.517 -12.876 9.699 1.00 92.38 193 GLU A CA 1
ATOM 1344 C C . GLU A 1 193 ? -1.222 -12.345 10.302 1.00 92.38 193 GLU A C 1
ATOM 1346 O O . GLU A 1 193 ? -0.381 -11.901 9.539 1.00 92.38 193 GLU A O 1
ATOM 1351 N N . GLY A 1 194 ? -1.005 -12.523 11.605 1.00 92.50 194 GLY A N 1
ATOM 1352 C CA . GLY A 1 194 ? 0.144 -11.938 12.297 1.00 92.50 194 GLY A CA 1
ATOM 1353 C C . GLY A 1 194 ? -0.296 -10.872 13.291 1.00 92.50 194 GLY A C 1
ATOM 1354 O O . GLY A 1 194 ? -1.484 -10.736 13.571 1.00 92.50 194 GLY A O 1
ATOM 1355 N N . SER A 1 195 ? 0.672 -10.228 13.938 1.00 94.25 195 SER A N 1
ATOM 1356 C CA . SER A 1 195 ? 0.437 -9.169 14.924 1.00 94.25 195 SER A CA 1
ATOM 1357 C C . SER A 1 195 ? 0.750 -7.814 14.306 1.00 94.25 195 SER A C 1
ATOM 1359 O O . SER A 1 195 ? 1.907 -7.386 14.281 1.00 94.25 195 SER A O 1
ATOM 1361 N N . ASP A 1 196 ? -0.291 -7.132 13.844 1.00 96.88 196 ASP A N 1
ATOM 1362 C CA . ASP A 1 196 ? -0.136 -5.960 12.990 1.00 96.88 196 ASP A CA 1
ATOM 1363 C C . ASP A 1 196 ? -0.180 -4.642 13.767 1.00 96.88 196 ASP A C 1
ATOM 1365 O O . ASP A 1 196 ? -0.818 -4.503 14.815 1.00 96.88 196 ASP A O 1
ATOM 1369 N N . VAL A 1 197 ? 0.468 -3.613 13.224 1.00 97.81 197 VAL A N 1
ATOM 1370 C CA . VAL A 1 197 ? 0.396 -2.238 13.728 1.00 97.81 197 VAL A CA 1
ATOM 1371 C C . VAL A 1 197 ? -0.286 -1.361 12.694 1.00 97.81 197 VAL A C 1
ATOM 1373 O O . VAL A 1 197 ? 0.260 -1.107 11.624 1.00 97.81 197 VAL A O 1
ATOM 1376 N N . LEU A 1 198 ? -1.462 -0.845 13.039 1.00 98.25 198 LEU A N 1
ATOM 1377 C CA . LEU A 1 198 ? -2.303 -0.060 12.141 1.00 98.25 198 LEU A CA 1
ATOM 1378 C C . LEU A 1 198 ? -2.408 1.383 12.648 1.00 98.25 198 LEU A C 1
ATOM 1380 O O . LEU A 1 198 ? -2.701 1.622 13.819 1.00 98.25 198 LEU A O 1
ATOM 1384 N N . THR A 1 199 ? -2.171 2.347 11.764 1.00 98.50 199 THR A N 1
ATOM 1385 C CA . THR A 1 199 ? -2.344 3.786 12.020 1.00 98.50 199 THR A CA 1
ATOM 1386 C C . THR A 1 199 ? -3.242 4.347 10.922 1.00 98.50 199 THR A C 1
ATOM 1388 O O . THR A 1 199 ? -2.870 4.269 9.751 1.00 98.50 199 THR A O 1
ATOM 1391 N N . GLY A 1 200 ? -4.429 4.844 11.270 1.00 97.94 200 GLY A N 1
ATOM 1392 C CA . GLY A 1 200 ? -5.372 5.396 10.286 1.00 97.94 200 GLY A CA 1
ATOM 1393 C C . GLY A 1 200 ? -4.885 6.739 9.756 1.00 97.94 200 GLY A C 1
ATOM 1394 O O . GLY A 1 200 ? -4.709 6.923 8.556 1.00 97.94 200 GLY A O 1
ATOM 1395 N N . GLY A 1 201 ? -4.496 7.618 10.674 1.00 98.00 201 GLY A N 1
ATOM 1396 C CA . GLY A 1 201 ? -4.080 8.976 10.398 1.00 98.00 201 GLY A CA 1
ATOM 1397 C C . GLY A 1 201 ? -5.246 9.959 10.487 1.00 98.00 201 GLY A C 1
ATOM 1398 O O . GLY A 1 201 ? -6.075 9.923 11.392 1.00 98.00 201 GLY A O 1
ATOM 1399 N N . VAL A 1 202 ? -5.247 10.951 9.603 1.00 97.44 202 VAL A N 1
ATOM 1400 C CA . VAL A 1 202 ? -6.268 11.995 9.571 1.00 97.44 202 VAL A CA 1
ATOM 1401 C C . VAL A 1 202 ? -7.395 11.572 8.651 1.00 97.44 202 VAL A C 1
ATOM 1403 O O . VAL A 1 202 ? -7.247 11.642 7.436 1.00 97.44 202 VAL A O 1
ATOM 1406 N N . GLY A 1 203 ? -8.578 11.355 9.211 1.00 96.81 203 GLY A N 1
ATOM 1407 C CA . GLY A 1 203 ? -9.786 11.204 8.421 1.00 96.81 203 GLY A CA 1
ATOM 1408 C C . GLY A 1 203 ? -10.827 10.376 9.132 1.00 96.81 203 GLY A C 1
ATOM 1409 O O . GLY A 1 203 ? -11.128 10.650 10.284 1.00 96.81 203 GLY A O 1
ATOM 1410 N N . ARG A 1 204 ? -11.491 9.481 8.404 1.00 97.19 204 ARG A N 1
ATOM 1411 C CA . ARG A 1 204 ? -12.576 8.647 8.945 1.00 97.19 204 ARG A CA 1
ATOM 1412 C C . ARG A 1 204 ? -12.316 7.209 8.570 1.00 97.19 204 ARG A C 1
ATOM 1414 O O . ARG A 1 204 ? -12.953 6.701 7.645 1.00 97.19 204 ARG A O 1
ATOM 1421 N N . ASP A 1 205 ? -11.412 6.568 9.274 1.00 97.88 205 ASP A N 1
ATOM 1422 C CA . ASP A 1 205 ? -10.788 5.357 8.774 1.00 97.88 205 ASP A CA 1
ATOM 1423 C C . ASP A 1 205 ? -11.584 4.114 9.143 1.00 97.88 205 ASP A C 1
ATOM 1425 O O . ASP A 1 205 ? -12.429 4.095 10.044 1.00 97.88 205 ASP A O 1
ATOM 1429 N N . THR A 1 206 ? -11.394 3.056 8.364 1.00 96.19 206 THR A N 1
ATOM 1430 C CA . THR A 1 206 ? -12.024 1.762 8.603 1.00 96.19 206 THR A CA 1
ATOM 1431 C C . THR A 1 206 ? -10.962 0.700 8.821 1.00 96.19 206 THR A C 1
ATOM 1433 O O . THR A 1 206 ? -10.263 0.321 7.888 1.00 96.19 206 THR A O 1
ATOM 1436 N N . PHE A 1 207 ? -10.935 0.127 10.019 1.00 94.31 207 PHE A N 1
ATOM 1437 C CA . PHE A 1 207 ? -10.075 -1.004 10.355 1.00 94.31 207 PHE A CA 1
ATOM 1438 C C . PHE A 1 207 ? -10.863 -2.305 10.209 1.00 94.31 207 PHE A C 1
ATOM 1440 O O . PHE A 1 207 ? -11.922 -2.465 10.824 1.00 94.31 207 PHE A O 1
ATOM 1447 N N . ILE A 1 208 ? -10.390 -3.219 9.363 1.00 91.25 208 ILE A N 1
ATOM 1448 C CA . ILE A 1 208 ? -11.057 -4.489 9.070 1.00 91.25 208 ILE A CA 1
ATOM 1449 C C . ILE A 1 208 ? -10.302 -5.637 9.726 1.00 91.25 208 ILE A C 1
ATOM 1451 O O . ILE A 1 208 ? -9.163 -5.921 9.372 1.00 91.25 208 ILE A O 1
ATOM 1455 N N . PHE A 1 209 ? -11.010 -6.386 10.566 1.00 87.00 209 PHE A N 1
ATOM 1456 C CA . PHE A 1 209 ? -10.512 -7.612 11.179 1.00 87.00 209 PHE A CA 1
ATOM 1457 C C . PHE A 1 209 ? -11.328 -8.815 10.722 1.00 87.00 209 PHE A C 1
ATOM 1459 O O . PHE A 1 209 ? -12.550 -8.743 10.543 1.00 87.00 209 PHE A O 1
ATOM 1466 N N . VAL A 1 210 ? -10.653 -9.945 10.535 1.00 77.50 210 VAL A N 1
ATOM 1467 C CA . VAL A 1 210 ? -11.287 -11.224 10.211 1.00 77.50 210 VAL A CA 1
ATOM 1468 C C . VAL A 1 210 ? -11.004 -12.192 11.347 1.00 77.50 210 VAL A C 1
ATOM 1470 O O . VAL A 1 210 ? -9.851 -12.470 11.654 1.00 77.50 210 VAL A O 1
ATOM 1473 N N . ASN A 1 211 ? -12.056 -12.731 11.962 1.00 70.94 211 ASN A N 1
ATOM 1474 C CA . ASN A 1 211 ? -11.881 -13.707 13.031 1.00 70.94 211 ASN A CA 1
ATOM 1475 C C . ASN A 1 211 ? -11.249 -15.007 12.495 1.00 70.94 211 ASN A C 1
ATOM 1477 O O . ASN A 1 211 ? -11.663 -15.508 11.441 1.00 70.94 211 ASN A O 1
ATOM 1481 N N . GLY A 1 212 ? -10.327 -15.587 13.267 1.00 63.94 212 GLY A N 1
ATOM 1482 C CA . GLY A 1 212 ? -9.756 -16.914 13.023 1.00 63.94 212 GLY A CA 1
ATOM 1483 C C . GLY A 1 212 ? -8.279 -16.952 12.622 1.00 63.94 212 GLY A C 1
ATOM 1484 O O . GLY A 1 212 ? -7.799 -18.040 12.312 1.00 63.94 212 GLY A O 1
ATOM 1485 N N . HIS A 1 213 ? -7.572 -15.820 12.640 1.00 70.94 213 HIS A N 1
ATOM 1486 C CA . HIS A 1 213 ? -6.115 -15.771 12.470 1.00 70.94 213 HIS A CA 1
ATOM 1487 C C . HIS A 1 213 ? -5.418 -15.641 13.833 1.00 70.94 213 HIS A C 1
ATOM 1489 O O . HIS A 1 213 ? -6.034 -15.225 14.812 1.00 70.94 213 HIS A O 1
ATOM 1495 N N . ALA A 1 214 ? -4.164 -16.083 13.924 1.00 68.75 214 ALA A N 1
ATOM 1496 C CA . ALA A 1 214 ? -3.357 -15.925 15.131 1.00 68.75 214 ALA A CA 1
ATOM 1497 C C . ALA A 1 214 ? -2.637 -14.572 15.087 1.00 68.75 214 ALA A C 1
ATOM 1499 O O . ALA A 1 214 ? -2.136 -14.207 14.029 1.00 68.75 214 ALA A O 1
ATOM 1500 N N . GLY A 1 215 ? -2.558 -13.883 16.226 1.00 79.38 215 GLY A N 1
ATOM 1501 C CA . GLY A 1 215 ? -1.884 -12.590 16.341 1.00 79.38 215 GLY A CA 1
ATOM 1502 C C . GLY A 1 215 ? -2.637 -11.602 17.226 1.00 79.38 215 GLY A C 1
ATOM 1503 O O . GLY A 1 215 ? -3.765 -11.876 17.650 1.00 79.38 215 GLY A O 1
ATOM 1504 N N . GLN A 1 216 ? -1.967 -10.503 17.567 1.00 88.25 216 GLN A N 1
ATOM 1505 C CA . GLN A 1 216 ? -2.532 -9.393 18.335 1.00 88.25 216 GLN A CA 1
ATOM 1506 C C . GLN A 1 216 ? -2.293 -8.091 17.583 1.00 88.25 216 GLN A C 1
ATOM 1508 O O . GLN A 1 216 ? -1.155 -7.629 17.497 1.00 88.25 216 GLN A O 1
ATOM 1513 N N . ASP A 1 217 ? -3.367 -7.492 17.085 1.00 92.06 217 ASP A N 1
ATOM 1514 C CA . ASP A 1 217 ? -3.276 -6.267 16.299 1.00 92.06 217 ASP A CA 1
ATOM 1515 C C . ASP A 1 217 ? -3.372 -5.045 17.201 1.00 92.06 217 ASP A C 1
ATOM 1517 O O . ASP A 1 217 ? -4.062 -5.049 18.223 1.00 92.06 217 ASP A O 1
ATOM 1521 N N . ARG A 1 218 ? -2.711 -3.962 16.805 1.00 94.25 218 ARG A N 1
ATOM 1522 C CA . ARG A 1 218 ? -2.685 -2.714 17.563 1.00 94.25 218 ARG A CA 1
ATOM 1523 C C . ARG A 1 218 ? -3.003 -1.524 16.674 1.00 94.25 218 ARG A C 1
ATOM 1525 O O . ARG A 1 218 ? -2.231 -1.198 15.775 1.00 94.25 218 ARG A O 1
ATOM 1532 N N . ILE A 1 219 ? -4.094 -0.830 16.986 1.00 95.62 219 ILE A N 1
ATOM 1533 C CA . ILE A 1 219 ? -4.446 0.458 16.384 1.00 95.62 219 ILE A CA 1
ATOM 1534 C C . ILE A 1 219 ? -3.874 1.582 17.251 1.00 95.62 219 ILE A C 1
ATOM 1536 O O . ILE A 1 219 ? -4.102 1.621 18.463 1.00 95.62 219 ILE A O 1
ATOM 1540 N N . THR A 1 220 ? -3.106 2.483 16.644 1.00 96.38 220 THR A N 1
ATOM 1541 C CA . THR A 1 220 ? -2.292 3.474 17.371 1.00 96.38 220 THR A CA 1
ATOM 1542 C C . THR A 1 220 ? -2.991 4.804 17.635 1.00 96.38 220 THR A C 1
ATOM 1544 O O . THR A 1 220 ? -2.594 5.504 18.566 1.00 96.38 220 THR A O 1
ATOM 1547 N N . ASP A 1 221 ? -4.000 5.157 16.839 1.00 94.81 221 ASP A N 1
ATOM 1548 C CA . ASP A 1 221 ? -4.565 6.508 16.788 1.00 94.81 221 ASP A CA 1
ATOM 1549 C C . ASP A 1 221 ? -6.093 6.556 16.644 1.00 94.81 221 ASP A C 1
ATOM 1551 O O . ASP A 1 221 ? -6.639 7.584 16.262 1.00 94.81 221 ASP A O 1
ATOM 1555 N N . PHE A 1 222 ? -6.782 5.470 17.006 1.00 94.25 222 PHE A N 1
ATOM 1556 C CA . PHE A 1 222 ? -8.230 5.330 16.829 1.00 94.25 222 PHE A CA 1
ATOM 1557 C C . PHE A 1 222 ? -9.038 6.517 17.398 1.00 94.25 222 PHE A C 1
ATOM 1559 O O . PHE A 1 222 ? -9.085 6.730 18.617 1.00 94.25 222 PHE A O 1
ATOM 1566 N N . ASP A 1 223 ? -9.757 7.233 16.532 1.00 91.12 223 ASP A N 1
ATOM 1567 C CA . ASP A 1 223 ? -10.715 8.279 16.892 1.00 91.12 223 ASP A CA 1
ATOM 1568 C C . ASP A 1 223 ? -12.147 7.735 16.820 1.00 91.12 223 ASP A C 1
ATOM 1570 O O . ASP A 1 223 ? -12.775 7.666 15.765 1.00 91.12 223 ASP A O 1
ATOM 1574 N N . HIS A 1 224 ? -12.724 7.414 17.979 1.00 86.88 224 HIS A N 1
ATOM 1575 C CA . HIS A 1 224 ? -14.098 6.904 18.082 1.00 86.88 224 HIS A CA 1
ATOM 1576 C C . HIS A 1 224 ? -15.179 7.848 17.516 1.00 86.88 224 HIS A C 1
ATOM 1578 O O . HIS A 1 224 ? -16.310 7.414 17.292 1.00 86.88 224 HIS A O 1
ATOM 1584 N N . SER A 1 225 ? -14.877 9.135 17.305 1.00 87.88 225 SER A N 1
ATOM 1585 C CA . SER A 1 225 ? -15.811 10.095 16.707 1.00 87.88 225 SER A CA 1
ATOM 1586 C C . SER A 1 225 ? -15.811 10.075 15.173 1.00 87.88 225 SER A C 1
ATOM 1588 O O . SER A 1 225 ? -16.768 10.555 14.552 1.00 87.88 225 SER A O 1
ATOM 1590 N N . ALA A 1 226 ? -14.774 9.501 14.562 1.00 90.44 226 ALA A N 1
ATOM 1591 C CA . ALA A 1 226 ? -14.522 9.549 13.127 1.00 90.44 226 ALA A CA 1
ATOM 1592 C C . ALA A 1 226 ? -14.426 8.149 12.493 1.00 90.44 226 ALA A C 1
ATOM 1594 O O . ALA A 1 226 ? -15.047 7.908 11.443 1.00 90.44 226 ALA A O 1
ATOM 1595 N N . ASP A 1 227 ? -13.716 7.247 13.167 1.00 94.06 227 ASP A N 1
ATOM 1596 C CA . ASP A 1 227 ? -13.276 5.950 12.671 1.00 94.06 227 ASP A CA 1
ATOM 1597 C C . ASP A 1 227 ? -14.299 4.843 12.909 1.00 94.06 227 ASP A C 1
ATOM 1599 O O . ASP A 1 227 ? -15.324 4.984 13.582 1.00 94.06 227 ASP A O 1
ATOM 1603 N N . THR A 1 228 ? -14.057 3.695 12.289 1.00 92.06 228 THR A N 1
ATOM 1604 C CA . THR A 1 228 ? -14.919 2.523 12.391 1.00 92.06 228 THR A CA 1
ATOM 1605 C C . THR A 1 228 ? -14.092 1.248 12.417 1.00 92.06 228 THR A C 1
ATOM 1607 O O . THR A 1 228 ? -13.229 1.028 11.575 1.00 92.06 228 THR A O 1
ATOM 1610 N N . ILE A 1 229 ? -14.429 0.345 13.334 1.00 88.75 229 ILE A N 1
ATOM 1611 C CA . ILE A 1 229 ? -13.910 -1.023 13.335 1.00 88.75 229 ILE A CA 1
ATOM 1612 C C . ILE A 1 229 ? -14.964 -1.935 12.710 1.00 88.75 229 ILE A C 1
ATOM 1614 O O . ILE A 1 229 ? -16.121 -1.962 13.135 1.00 88.75 229 ILE A O 1
ATOM 1618 N N . ARG A 1 230 ? -14.567 -2.694 11.690 1.00 85.75 230 ARG A N 1
ATOM 1619 C CA . ARG A 1 230 ? -15.385 -3.725 11.050 1.00 85.75 230 ARG A CA 1
ATOM 1620 C C . ARG A 1 230 ? -14.803 -5.090 11.347 1.00 85.75 230 ARG A C 1
ATOM 1622 O O . ARG A 1 230 ? -13.661 -5.366 11.003 1.00 85.75 230 ARG A O 1
ATOM 1629 N N . ILE A 1 231 ? -15.618 -5.970 11.917 1.00 80.50 231 ILE A N 1
ATOM 1630 C CA . ILE A 1 231 ? -15.189 -7.328 12.234 1.00 80.50 231 ILE A CA 1
ATOM 1631 C C . ILE A 1 231 ? -16.028 -8.330 11.451 1.00 80.50 231 ILE A C 1
ATOM 1633 O O . ILE A 1 231 ? -17.247 -8.394 11.601 1.00 80.50 231 ILE A O 1
ATOM 1637 N N . SER A 1 232 ? -15.361 -9.115 10.609 1.00 75.75 232 SER A N 1
ATOM 1638 C CA . SER A 1 232 ? -15.971 -10.201 9.842 1.00 75.75 232 SER A CA 1
ATOM 1639 C C . SER A 1 232 ? -15.770 -11.529 10.568 1.00 75.75 232 SER A C 1
ATOM 1641 O O . SER A 1 232 ? -14.641 -11.968 10.793 1.00 75.75 232 SER A O 1
ATOM 1643 N N . LEU A 1 233 ? -16.864 -12.203 10.919 1.00 71.81 233 LEU A N 1
ATOM 1644 C CA . LEU A 1 233 ? -16.831 -13.482 11.629 1.00 71.81 233 LEU A CA 1
ATOM 1645 C C . LEU A 1 233 ? -16.848 -14.645 10.623 1.00 71.81 233 LEU A C 1
ATOM 1647 O O . LEU A 1 233 ? -17.885 -14.934 10.032 1.00 71.81 233 LEU A O 1
ATOM 1651 N N . ARG A 1 234 ? -15.718 -15.344 10.424 1.00 63.09 234 ARG A N 1
ATOM 1652 C CA . ARG A 1 234 ? -15.691 -16.606 9.644 1.00 63.09 234 ARG A CA 1
ATOM 1653 C C . ARG A 1 234 ? -16.338 -17.776 10.398 1.00 63.09 234 ARG A C 1
ATOM 1655 O O . ARG A 1 234 ? -16.891 -18.681 9.779 1.00 63.09 234 ARG A O 1
ATOM 1662 N N . ALA A 1 235 ? -16.257 -17.743 11.726 1.00 56.94 235 ALA A N 1
ATOM 1663 C CA . ALA A 1 235 ? -16.907 -18.635 12.682 1.00 56.94 235 ALA A CA 1
ATOM 1664 C C . ALA A 1 235 ? -17.028 -17.907 14.039 1.00 56.94 235 ALA A C 1
ATOM 1666 O O . ALA A 1 235 ? -16.288 -16.953 14.286 1.00 56.94 235 ALA A O 1
ATOM 1667 N N . GLY A 1 236 ? -17.940 -18.351 14.910 1.00 57.25 236 GLY A N 1
ATOM 1668 C CA . GLY A 1 236 ? -18.225 -17.724 16.211 1.00 57.25 236 GLY A CA 1
ATOM 1669 C C . GLY A 1 236 ? -19.547 -16.954 16.231 1.00 57.25 236 GLY A C 1
ATOM 1670 O O . GLY A 1 236 ? -20.107 -16.635 15.182 1.00 57.25 236 GLY A O 1
ATOM 1671 N N . ASN A 1 237 ? -20.075 -16.694 17.428 1.00 60.38 237 ASN A N 1
ATOM 1672 C CA . ASN A 1 237 ? -21.250 -15.840 17.600 1.00 60.38 237 ASN A CA 1
ATOM 1673 C C . ASN A 1 237 ? -20.804 -14.433 17.998 1.00 60.38 237 ASN A C 1
ATOM 1675 O O . ASN A 1 237 ? -19.841 -14.269 18.737 1.00 60.38 237 ASN A O 1
ATOM 1679 N N . ALA A 1 238 ? -21.581 -13.415 17.620 1.00 62.78 238 ALA A N 1
ATOM 1680 C CA . ALA A 1 238 ? -21.426 -12.053 18.144 1.00 62.78 238 ALA A CA 1
ATOM 1681 C C . ALA A 1 238 ? -21.391 -11.990 19.689 1.00 62.78 238 ALA A C 1
ATOM 1683 O O . ALA A 1 238 ? -20.873 -11.039 20.258 1.00 62.78 238 ALA A O 1
ATOM 1684 N N . ALA A 1 239 ? -21.936 -13.009 20.362 1.00 66.12 239 ALA A N 1
ATOM 1685 C CA . ALA A 1 239 ? -21.916 -13.160 21.813 1.00 66.12 239 ALA A CA 1
ATOM 1686 C C . ALA A 1 239 ? -20.522 -13.454 22.405 1.00 66.12 239 ALA A C 1
ATOM 1688 O O . ALA A 1 239 ? -20.345 -13.287 23.608 1.00 66.12 239 ALA A O 1
ATOM 1689 N N . ASP A 1 240 ? -19.554 -13.881 21.588 1.00 69.50 240 ASP A N 1
ATOM 1690 C CA . ASP A 1 240 ? -18.184 -14.193 22.025 1.00 69.50 240 ASP A CA 1
ATOM 1691 C C . ASP A 1 240 ? -17.269 -12.955 22.021 1.00 69.50 240 ASP A C 1
ATOM 1693 O O . ASP A 1 240 ? -16.095 -13.045 22.380 1.00 69.50 240 ASP A O 1
ATOM 1697 N N . LEU A 1 241 ? -17.808 -11.807 21.604 1.00 76.00 241 LEU A N 1
ATOM 1698 C CA . LEU A 1 241 ? -17.120 -10.529 21.567 1.00 76.00 241 LEU A CA 1
ATOM 1699 C C . LEU A 1 241 ? -16.974 -9.963 22.979 1.00 76.00 241 LEU A C 1
ATOM 1701 O O . LEU A 1 241 ? -17.957 -9.681 23.666 1.00 76.00 241 LEU A O 1
ATOM 1705 N N . GLN A 1 242 ? -15.732 -9.787 23.399 1.00 79.56 242 GLN A N 1
ATOM 1706 C CA . GLN A 1 242 ? -15.364 -9.212 24.678 1.00 79.56 242 GLN A CA 1
ATOM 1707 C C . GLN A 1 242 ? -14.684 -7.875 24.439 1.00 79.56 242 GLN A C 1
ATOM 1709 O O . GLN A 1 242 ? -13.786 -7.762 23.612 1.00 79.56 242 GLN A O 1
ATOM 1714 N N . VAL A 1 243 ? -15.113 -6.864 25.185 1.00 82.56 243 VAL A N 1
ATOM 1715 C CA . VAL A 1 243 ? -14.436 -5.573 25.227 1.00 82.56 243 VAL A CA 1
ATOM 1716 C C . VAL A 1 243 ? -14.007 -5.339 26.660 1.00 82.56 243 VAL A C 1
ATOM 1718 O O . VAL A 1 243 ? -14.833 -5.330 27.574 1.00 82.56 243 VAL A O 1
ATOM 1721 N N . THR A 1 244 ? -12.706 -5.198 26.864 1.00 85.12 244 THR A N 1
ATOM 1722 C CA . THR A 1 244 ? -12.117 -4.931 28.175 1.00 85.12 244 THR A CA 1
ATOM 1723 C C . THR A 1 244 ? -11.224 -3.708 28.088 1.00 85.12 244 THR A C 1
ATOM 1725 O O . THR A 1 244 ? -10.762 -3.338 27.015 1.00 85.12 244 THR A O 1
ATOM 1728 N N . SER A 1 245 ? -10.987 -3.044 29.211 1.00 83.00 245 SER A N 1
ATOM 1729 C CA . SER A 1 245 ? -10.027 -1.948 29.279 1.00 83.00 245 SER A CA 1
ATOM 1730 C C . SER A 1 245 ? -8.971 -2.254 30.329 1.00 83.00 245 SER A C 1
ATOM 1732 O O . SER A 1 245 ? -9.272 -2.707 31.436 1.00 83.00 245 SER A O 1
ATOM 1734 N N . ALA A 1 246 ? -7.710 -2.029 29.972 1.00 84.25 246 ALA A N 1
ATOM 1735 C CA . ALA A 1 246 ? -6.574 -2.214 30.862 1.00 84.25 246 ALA A CA 1
ATOM 1736 C C . ALA A 1 246 ? -5.470 -1.218 30.499 1.00 84.25 246 ALA A C 1
ATOM 1738 O O . ALA A 1 246 ? -5.249 -0.917 29.333 1.00 84.25 246 ALA A O 1
ATOM 1739 N N . ALA A 1 247 ? -4.792 -0.676 31.514 1.00 84.19 247 ALA A N 1
ATOM 1740 C CA . ALA A 1 247 ? -3.670 0.256 31.347 1.00 84.19 247 ALA A CA 1
ATOM 1741 C C . ALA A 1 247 ? -3.938 1.495 30.454 1.00 84.19 247 ALA A C 1
ATOM 1743 O O . ALA A 1 247 ? -2.993 2.109 29.970 1.00 84.19 247 ALA A O 1
ATOM 1744 N N . GLY A 1 248 ? -5.200 1.905 30.279 1.00 83.75 248 GLY A N 1
ATOM 1745 C CA . GLY A 1 248 ? -5.570 3.042 29.425 1.00 83.75 248 GLY A CA 1
ATOM 1746 C C . GLY A 1 248 ? -5.800 2.692 27.950 1.00 83.75 248 GLY A C 1
ATOM 1747 O O . GLY A 1 248 ? -6.101 3.596 27.179 1.00 83.75 248 GLY A O 1
ATOM 1748 N N . SER A 1 249 ? -5.708 1.412 27.582 1.00 86.81 249 SER A N 1
ATOM 1749 C CA . SER A 1 249 ? -6.088 0.882 26.269 1.00 86.81 249 SER A CA 1
ATOM 1750 C C . SER A 1 249 ? -7.399 0.093 26.361 1.00 86.81 249 SER A C 1
ATOM 1752 O O . SER A 1 249 ? -7.782 -0.398 27.433 1.00 86.81 249 SER A O 1
ATOM 1754 N N . THR A 1 250 ? -8.072 -0.050 25.223 1.00 86.94 250 THR A N 1
ATOM 1755 C CA . THR A 1 250 ? -9.237 -0.925 25.048 1.00 86.94 250 THR A CA 1
ATOM 1756 C C . THR A 1 250 ? -8.801 -2.153 24.270 1.00 86.94 250 THR A C 1
ATOM 1758 O O . THR A 1 250 ? -8.150 -2.028 23.242 1.00 86.94 250 THR A O 1
ATOM 1761 N N . PHE A 1 251 ? -9.177 -3.329 24.749 1.00 84.88 251 PHE A N 1
ATOM 1762 C CA . PHE A 1 251 ? -8.931 -4.610 24.107 1.00 84.88 251 PHE A CA 1
ATOM 1763 C C . PHE A 1 251 ? -10.263 -5.157 23.618 1.00 84.88 251 PHE A C 1
ATOM 1765 O O . PHE A 1 251 ? -11.199 -5.315 24.408 1.00 84.88 251 PHE A O 1
ATOM 1772 N N . ILE A 1 252 ? -10.352 -5.416 22.321 1.00 83.81 252 ILE A N 1
ATOM 1773 C CA . ILE A 1 252 ? -11.521 -6.001 21.672 1.00 83.81 252 ILE A CA 1
ATOM 1774 C C . ILE A 1 252 ? -11.122 -7.395 21.221 1.00 83.81 252 ILE A C 1
ATOM 1776 O O . ILE A 1 252 ? -10.227 -7.526 20.394 1.00 83.81 252 ILE A O 1
ATOM 1780 N N . GLY A 1 253 ? -11.794 -8.426 21.722 1.00 75.38 253 GLY A N 1
ATOM 1781 C CA . GLY A 1 253 ? -11.477 -9.792 21.342 1.00 75.38 253 GLY A CA 1
ATOM 1782 C C . GLY A 1 253 ? -12.680 -10.661 21.034 1.00 75.38 253 GLY A C 1
ATOM 1783 O O . GLY A 1 253 ? -13.777 -10.435 21.536 1.00 75.38 253 GLY A O 1
ATOM 1784 N N . ILE A 1 254 ? -12.479 -11.665 20.182 1.00 69.06 254 ILE A N 1
ATOM 1785 C CA . ILE A 1 254 ? -13.479 -12.693 19.859 1.00 69.06 254 ILE A CA 1
ATOM 1786 C C . ILE A 1 254 ? -12.838 -14.051 20.111 1.00 69.06 254 ILE A C 1
ATOM 1788 O O . ILE A 1 254 ? -12.089 -14.574 19.285 1.00 69.06 254 ILE A O 1
ATOM 1792 N N . GLY A 1 255 ? -13.108 -14.628 21.278 1.00 66.00 255 GLY A N 1
ATOM 1793 C CA . GLY A 1 255 ? -12.465 -15.872 21.702 1.00 66.00 255 GLY A CA 1
ATOM 1794 C C . GLY A 1 255 ? -10.977 -15.702 22.042 1.00 66.00 255 GLY A C 1
ATOM 1795 O O . GLY A 1 255 ? -10.650 -15.596 23.219 1.00 66.00 255 GLY A O 1
ATOM 1796 N N . THR A 1 256 ? -10.086 -15.742 21.040 1.00 61.44 256 THR A N 1
ATOM 1797 C CA . THR A 1 256 ? -8.611 -15.792 21.213 1.00 61.44 256 THR A CA 1
ATOM 1798 C C . THR A 1 256 ? -7.823 -14.747 20.415 1.00 61.44 256 THR A C 1
ATOM 1800 O O . THR A 1 256 ? -6.596 -14.789 20.442 1.00 61.44 256 THR A O 1
ATOM 1803 N N . VAL A 1 257 ? -8.496 -13.865 19.675 1.00 64.69 257 VAL A N 1
ATOM 1804 C CA . VAL A 1 257 ? -7.864 -12.744 18.956 1.00 64.69 257 VAL A CA 1
ATOM 1805 C C . VAL A 1 257 ? -8.125 -11.480 19.753 1.00 64.69 257 VAL A C 1
ATOM 1807 O O . VAL A 1 257 ? -9.287 -11.251 20.078 1.00 64.69 257 VAL A O 1
ATOM 1810 N N . ASP A 1 258 ? -7.089 -10.687 20.026 1.00 77.19 258 ASP A N 1
ATOM 1811 C CA . ASP A 1 258 ? -7.185 -9.409 20.733 1.00 77.19 258 ASP A CA 1
ATOM 1812 C C . ASP A 1 258 ? -6.720 -8.276 19.805 1.00 77.19 258 ASP A C 1
ATOM 1814 O O . ASP A 1 258 ? -5.613 -8.320 19.274 1.00 77.19 258 ASP A O 1
ATOM 1818 N N . VAL A 1 259 ? -7.565 -7.262 19.620 1.00 84.62 259 VAL A N 1
ATOM 1819 C CA . VAL A 1 259 ? -7.218 -5.970 19.016 1.00 84.62 259 VAL A CA 1
ATOM 1820 C C . VAL A 1 259 ? -7.038 -4.963 20.144 1.00 84.62 259 VAL A C 1
ATOM 1822 O O . VAL A 1 259 ? -7.975 -4.715 20.908 1.00 84.62 259 VAL A O 1
ATOM 1825 N N . GLU A 1 260 ? -5.859 -4.360 20.249 1.00 87.19 260 GLU A N 1
ATOM 1826 C CA . GLU A 1 260 ? -5.587 -3.252 21.160 1.00 87.19 260 GLU A CA 1
ATOM 1827 C C . GLU A 1 260 ? -5.851 -1.906 20.471 1.00 87.19 260 GLU A C 1
ATOM 1829 O O . GLU A 1 260 ? -5.265 -1.587 19.440 1.00 87.19 260 GLU A O 1
ATOM 1834 N N . LEU A 1 261 ? -6.677 -1.067 21.092 1.00 86.81 261 LEU A N 1
ATOM 1835 C CA . LEU A 1 261 ? -6.777 0.361 20.796 1.00 86.81 261 LEU A CA 1
ATOM 1836 C C . LEU A 1 261 ? -5.876 1.115 21.776 1.00 86.81 261 LEU A C 1
ATOM 1838 O O . LEU A 1 261 ? -6.251 1.339 22.936 1.00 86.81 261 LEU A O 1
ATOM 1842 N N . SER A 1 262 ? -4.669 1.467 21.335 1.00 85.94 262 SER A N 1
ATOM 1843 C CA . SER A 1 262 ? -3.650 2.037 22.214 1.00 85.94 262 SER A CA 1
ATOM 1844 C C . SER A 1 262 ? -4.039 3.425 22.711 1.00 85.94 262 SER A C 1
ATOM 1846 O O . SER A 1 262 ? -4.258 4.347 21.933 1.00 85.94 262 SER A O 1
ATOM 1848 N N . GLY A 1 263 ? -4.096 3.589 24.034 1.00 81.25 263 GLY A N 1
ATOM 1849 C CA . GLY A 1 263 ? -4.401 4.881 24.659 1.00 81.25 263 GLY A CA 1
ATOM 1850 C C . GLY A 1 263 ? -5.861 5.331 24.536 1.00 81.25 263 GLY A C 1
ATOM 1851 O O . GLY A 1 263 ? -6.181 6.456 24.928 1.00 81.25 263 GLY A O 1
ATOM 1852 N N . VAL A 1 264 ? -6.748 4.469 24.030 1.00 81.50 264 VAL A N 1
ATOM 1853 C CA . VAL A 1 264 ? -8.185 4.732 23.923 1.00 81.50 264 VAL A CA 1
ATOM 1854 C C . VAL A 1 264 ? -8.935 3.905 24.959 1.00 81.50 264 VAL A C 1
ATOM 1856 O O . VAL A 1 264 ? -8.803 2.685 25.006 1.00 81.50 264 VAL A O 1
ATOM 1859 N N . VAL A 1 265 ? -9.789 4.550 25.756 1.00 78.31 265 VAL A N 1
ATOM 1860 C CA . VAL A 1 265 ? -10.724 3.876 26.671 1.00 78.31 265 VAL A CA 1
ATOM 1861 C C . VAL A 1 265 ? -12.147 4.113 26.176 1.00 78.31 265 VAL A C 1
ATOM 1863 O O . VAL A 1 265 ? -12.664 5.218 26.323 1.00 78.31 265 VAL A O 1
ATOM 1866 N N . LEU A 1 266 ? -12.768 3.086 25.593 1.00 76.88 266 LEU A N 1
ATOM 1867 C CA . LEU A 1 266 ? -14.159 3.146 25.135 1.00 76.88 266 LEU A CA 1
ATOM 1868 C C . LEU A 1 266 ? -15.132 2.885 26.294 1.00 76.88 266 LEU A C 1
ATOM 1870 O O . LEU A 1 266 ? -14.912 1.994 27.121 1.00 76.88 266 LEU A O 1
ATOM 1874 N N . GLY A 1 267 ? -16.225 3.647 26.348 1.00 64.62 267 GLY A N 1
ATOM 1875 C CA . GLY A 1 267 ? -17.399 3.320 27.154 1.00 64.62 267 GLY A CA 1
ATOM 1876 C C . GLY A 1 267 ? -18.362 2.392 26.404 1.00 64.62 267 GLY A C 1
ATOM 1877 O O . GLY A 1 267 ? -18.281 2.237 25.189 1.00 64.62 267 GLY A O 1
ATOM 1878 N N . GLU A 1 268 ? -19.337 1.802 27.108 1.00 56.34 268 GLU A N 1
ATOM 1879 C CA . GLU A 1 268 ? -20.338 0.900 26.497 1.00 56.34 268 GLU A CA 1
ATOM 1880 C C . GLU A 1 268 ? -21.151 1.553 25.355 1.00 56.34 268 GLU A C 1
ATOM 1882 O O . GLU A 1 268 ? -21.690 0.851 24.503 1.00 56.34 268 GLU A O 1
ATOM 1887 N N . ALA A 1 269 ? -21.249 2.888 25.323 1.00 53.22 269 ALA A N 1
ATOM 1888 C CA . ALA A 1 269 ? -21.999 3.643 24.315 1.00 53.22 269 ALA A CA 1
ATOM 1889 C C . ALA A 1 269 ? -21.202 3.954 23.033 1.00 53.22 269 ALA A C 1
ATOM 1891 O O . ALA A 1 269 ? -21.806 4.351 22.037 1.00 53.22 269 ALA A O 1
ATOM 1892 N N . ASP A 1 270 ? -19.881 3.762 23.045 1.00 56.53 270 ASP A N 1
ATOM 1893 C CA . ASP A 1 270 ? -18.983 4.174 21.956 1.00 56.53 270 ASP A CA 1
ATOM 1894 C C . ASP A 1 270 ? -18.794 3.075 20.900 1.00 56.53 270 ASP A C 1
ATOM 1896 O O . ASP A 1 270 ? -18.026 3.221 19.951 1.00 56.53 270 ASP A O 1
ATOM 1900 N N . ILE A 1 271 ? -19.496 1.949 21.057 1.00 56.94 271 ILE A N 1
ATOM 1901 C CA . ILE A 1 271 ? -19.235 0.731 20.301 1.00 56.94 271 ILE A CA 1
ATOM 1902 C C . ILE A 1 271 ? -20.438 0.384 19.423 1.00 56.94 271 ILE A C 1
ATOM 1904 O O . ILE A 1 271 ? -21.424 -0.204 19.870 1.00 56.94 271 ILE A O 1
ATOM 1908 N N . VAL A 1 272 ? -20.350 0.735 18.138 1.00 56.22 272 VAL A N 1
ATOM 1909 C CA . VAL A 1 272 ? -21.363 0.389 17.132 1.00 56.22 272 VAL A CA 1
ATOM 1910 C C . VAL A 1 272 ? -20.841 -0.749 16.262 1.00 56.22 272 VAL A C 1
ATOM 1912 O O . VAL A 1 272 ? -20.140 -0.530 15.277 1.00 56.22 272 VAL A O 1
ATOM 1915 N N . PHE A 1 273 ? -21.211 -1.982 16.604 1.00 56.84 273 PHE A N 1
ATOM 1916 C CA . PHE A 1 273 ? -20.889 -3.139 15.771 1.00 56.84 273 PHE A CA 1
ATOM 1917 C C . PHE A 1 273 ? -21.831 -3.223 14.568 1.00 56.84 273 PHE A C 1
ATOM 1919 O O . PHE A 1 273 ? -23.048 -3.351 14.716 1.00 56.84 273 PHE A O 1
ATOM 1926 N N . GLN A 1 274 ? -21.262 -3.189 13.364 1.00 53.78 274 GLN A N 1
ATOM 1927 C CA . GLN A 1 274 ? -21.960 -3.584 12.143 1.00 53.78 274 GLN A CA 1
ATOM 1928 C C . GLN A 1 274 ? -21.521 -4.999 11.768 1.00 53.78 274 GLN A C 1
ATOM 1930 O O . GLN A 1 274 ? -20.411 -5.201 11.282 1.00 53.78 274 GLN A O 1
ATOM 1935 N N . PHE A 1 275 ? -22.402 -5.970 12.007 1.00 53.09 275 PHE A N 1
ATOM 1936 C CA . PHE A 1 275 ? -22.252 -7.324 11.479 1.00 53.09 275 PHE A CA 1
ATOM 1937 C C . PHE A 1 275 ? -22.656 -7.307 10.004 1.00 53.09 275 PHE A C 1
ATOM 1939 O O . PHE A 1 275 ? -23.743 -6.820 9.677 1.00 53.09 275 PHE A O 1
ATOM 1946 N N . VAL A 1 276 ? -21.774 -7.792 9.132 1.00 52.41 276 VAL A N 1
ATOM 1947 C CA . VAL A 1 276 ? -22.024 -7.937 7.688 1.00 52.41 276 VAL A CA 1
ATOM 1948 C C . VAL A 1 276 ? -22.284 -9.396 7.355 1.00 52.41 276 VAL A C 1
ATOM 1950 O O . VAL A 1 276 ? -21.570 -10.250 7.927 1.00 52.41 276 VAL A O 1
#

Sequence (276 aa):
MATLDPASGHRGIDLLFLGEDGVRQGPVQSIGAGAGGSRSFPTLAERADGTLVLTYTDGTVADENPLQVAFFERTDIANKLVGSSVADDLTGTAGHDTIFGHDGNDIISGRKGDDLLRGGAGNDAIEGGAGRDSLRGGDGDDVLNGGSDADGLAGHAGNDRINGGVGNDVLGGGQGDDILNGQSGRDVLKGGEGSDVLTGGVGRDTFIFVNGHAGQDRITDFDHSADTIRISLRAGNAADLQVTSAAGSTFIGIGTVDVELSGVVLGEADIVFQFV

Foldseek 3Di:
DDDDDPVPPPFFDWDFAADPVRHTPDDTDTGGDDDDDDDWAWDWDADPVRAIWTATPVRDIDDDDRRPPPPPLPDQAEEEAEADQEEEEEEAHQHAYEYEHAHYAYEEYHAHYAYEEENHAEEYEYENHYYAYEYEDYHYAYEYEDHAEEYEYADAHYAYEYEQHHYAYEYEQHAEAYEYADADEEYEDEDYAEAYEYENHPFQYEYEEEPDHDYEYEYEHDDLVRYYYAYEYPDADPVQWDWDDDPQWIWTDRPHYTYIHPNHDDDPVSDDYDYD

Organism: NCBI:txid2798803

Radius of gyration: 26.09 Å; Cα contacts (8 Å, |Δi|>4): 801; chains: 1; bounding box: 58×42×76 Å

Solvent-accessible surface area (backbone atoms only — not comparable to full-atom values): 14482 Å² total; per-residue (Å²): 135,88,82,82,69,86,82,73,77,75,64,55,53,74,46,75,50,51,44,101,83,69,47,74,74,57,75,73,43,69,54,49,77,69,90,80,72,83,94,65,75,62,49,77,44,73,45,101,86,73,43,55,41,48,34,39,80,87,70,51,63,65,70,95,62,84,51,69,76,70,75,68,74,70,56,67,51,61,47,79,49,73,53,46,79,44,62,38,82,48,73,55,38,53,12,45,25,35,39,39,30,42,31,28,50,21,39,38,36,31,47,23,32,48,22,41,41,36,31,37,36,40,46,20,39,39,37,31,32,39,33,50,21,38,41,34,33,33,40,32,52,19,38,41,35,32,39,29,48,46,23,39,40,35,28,40,35,35,48,20,39,39,37,35,31,44,28,45,21,39,42,35,29,37,36,35,52,16,38,41,34,28,44,34,38,46,21,37,42,28,44,68,32,32,41,18,39,39,32,52,62,50,58,44,24,35,42,49,46,65,54,88,50,66,46,52,31,35,33,61,63,78,44,81,92,51,39,44,68,39,56,45,72,80,64,85,58,84,85,49,57,43,77,49,73,58,100,52,19,23,37,45,27,56,86,83,32,42,36,35,34,50,76,34,73,77,58,91,86,67,66,74,83,61,82,125

Secondary structure (DSSP, 8-state):
-PPPPGGG---EEEE--B-TTS-B-S--EEEE--SSS---PPEEEE-TTS-EEEE-TTS-B--SS----------S---EEE--SS--EEE--SS--EEEEEES--EEEEEESS-EEEEEES--EEEEEESS-EEEEEESS-EEEEEESS-EEEEEESS-EEEEEEE--EEEEEESS-EEEEEEES-EEEEEES--EEE--BS--EEEEETT--SEEEESS--TTT-EEEEE-SSS-GGGEEEEEETTEEEEEETTEEEEETT----TTS------

InterPro domains:
  IPR001343 RTX calcium-binding nonapeptide repeat [PF00353] (83-117)
  IPR001343 RTX calcium-binding nonapeptide repeat [PF00353] (119-152)
  IPR001343 RTX calcium-binding nonapeptide repeat [PF00353] (173-206)
  IPR011049 Serralysin-like metalloprotease, C-terminal [G3DSA:2.150.10.10] (23-142)
  IPR011049 Serralysin-like metalloprotease, C-terminal [G3DSA:2.150.10.10] (149-274)
  IPR011049 Serralysin-like metalloprotease, C-terminal [SSF51120] (69-151)
  IPR011049 Serralysin-like metalloprotease, C-terminal [SSF51120] (142-259)
  IPR018511 Hemolysin-type calcium-binding conserved site [PS00330] (106-124)
  IPR018511 Hemolysin-type calcium-binding conserved site [PS00330] (115-133)
  IPR018511 Hemolysin-type calcium-binding conserved site [PS00330] (124-142)
  IPR018511 Hemolysin-type calcium-binding conserved site [PS00330] (133-151)
  IPR018511 Hemolysin-type calcium-binding conserved site [PS00330] (178-196)
  IPR018511 Hemolysin-type calcium-binding conserved site [PS00330] (187-205)
  IPR050557 RTX toxin and mannuronan C5-epimera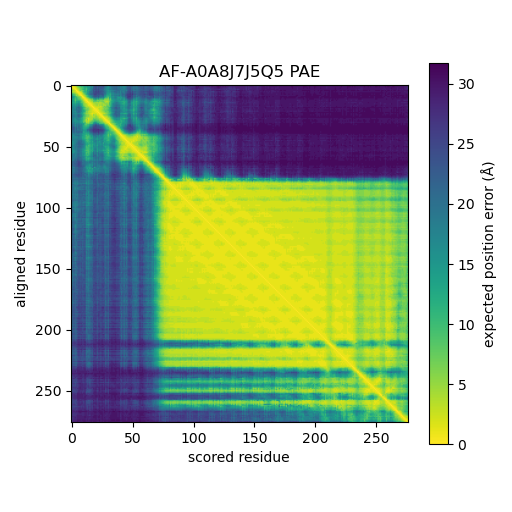se [PTHR38340] (83-153)

Mean predicted aligned error: 14.36 Å

pLDDT: mean 75.95, std 23.53, range [22.89, 98.94]

Nearest PDB structures (foldseek):
  6sus-assembly1_A  TM=5.617E-01  e=2.714E-09  Bordetella pertussis Tohama I
  7rah-assembly1_E  TM=3.863E-01  e=5.923E-09  Bordetella pertussis
  7usl-assembly1_C  TM=5.138E-01  e=9.437E-05  Bordetella pertussis
  2zvd-assembly1_C  TM=3.607E-01  e=1.632E-06  Pseudomonas sp. MIS38
  5cxl-assembly2_B  TM=4.097E-01  e=4.494E-04  Bordetella pertussis Tohama I